Protein AF-A0A835VQ16-F1 (afdb_monomer)

Structure (mmCIF, N/CA/C/O backbone):
data_AF-A0A835VQ16-F1
#
_entry.id   AF-A0A835VQ16-F1
#
loop_
_atom_site.group_PDB
_atom_site.id
_atom_site.type_symbol
_atom_site.label_atom_id
_atom_site.label_alt_id
_atom_site.label_comp_id
_atom_site.label_asym_id
_atom_site.label_entity_id
_atom_site.label_seq_id
_atom_site.pdbx_PDB_ins_code
_atom_site.Cartn_x
_atom_site.Cartn_y
_atom_site.Cartn_z
_atom_site.occupancy
_atom_site.B_iso_or_equiv
_atom_site.auth_seq_id
_atom_site.auth_comp_id
_atom_site.auth_asym_id
_atom_site.auth_atom_id
_atom_site.pdbx_PDB_model_num
ATOM 1 N N . MET A 1 1 ? 76.588 -18.423 -93.983 1.00 37.72 1 MET A N 1
ATOM 2 C CA . MET A 1 1 ? 76.073 -17.064 -93.694 1.00 37.72 1 MET A CA 1
ATOM 3 C C . MET A 1 1 ? 74.679 -17.146 -93.079 1.00 37.72 1 MET A C 1
ATOM 5 O O . MET A 1 1 ? 73.704 -17.344 -93.798 1.00 37.72 1 MET A O 1
ATOM 9 N N . LEU A 1 2 ? 74.599 -17.019 -91.751 1.00 37.94 2 LEU A N 1
ATOM 10 C CA . LEU A 1 2 ? 73.356 -16.864 -90.989 1.00 37.94 2 LEU A CA 1
ATOM 11 C C . LEU A 1 2 ? 72.677 -15.534 -91.353 1.00 37.94 2 LEU A C 1
ATOM 13 O O . LEU A 1 2 ? 73.270 -14.472 -91.176 1.00 37.94 2 LEU A O 1
ATOM 17 N N . LYS A 1 3 ? 71.418 -15.572 -91.801 1.00 35.00 3 LYS A N 1
ATOM 18 C CA . LYS A 1 3 ? 70.556 -14.381 -91.858 1.00 35.00 3 LYS A CA 1
ATOM 19 C C . LYS A 1 3 ? 69.643 -14.383 -90.633 1.00 35.00 3 LYS A C 1
ATOM 21 O O . LYS A 1 3 ? 68.626 -15.068 -90.609 1.00 35.00 3 LYS A O 1
ATOM 26 N N . PHE A 1 4 ? 70.037 -13.618 -89.617 1.00 35.12 4 PHE A N 1
ATOM 27 C CA . P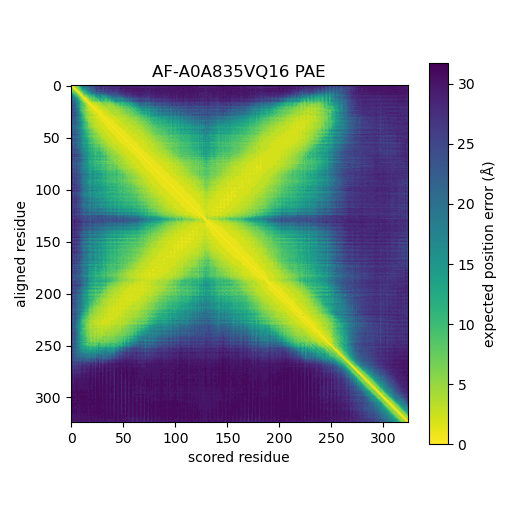HE A 1 4 ? 69.226 -13.313 -88.441 1.00 35.12 4 PHE A CA 1
ATOM 28 C C . PHE A 1 4 ? 67.914 -12.628 -88.858 1.00 35.12 4 PHE A C 1
ATOM 30 O O . PHE A 1 4 ? 67.914 -11.504 -89.361 1.00 35.12 4 PHE A O 1
ATOM 37 N N . PHE A 1 5 ? 66.783 -13.292 -88.615 1.00 38.75 5 PHE A N 1
ATOM 38 C CA . PHE A 1 5 ? 65.469 -12.655 -88.589 1.00 38.75 5 PHE A CA 1
ATOM 39 C C . PHE A 1 5 ? 65.371 -11.816 -87.311 1.00 38.75 5 PHE A C 1
ATOM 41 O O . PHE A 1 5 ? 65.059 -12.326 -86.239 1.00 38.75 5 PHE A O 1
ATOM 48 N N . THR A 1 6 ? 65.647 -10.517 -87.405 1.00 40.69 6 THR A N 1
ATOM 49 C CA . THR A 1 6 ? 65.303 -9.584 -86.328 1.00 40.69 6 THR A CA 1
ATOM 50 C C . THR A 1 6 ? 63.837 -9.186 -86.478 1.00 40.69 6 THR A C 1
ATOM 52 O O . THR A 1 6 ? 63.458 -8.336 -87.287 1.00 40.69 6 THR A O 1
ATOM 55 N N . GLU A 1 7 ? 62.977 -9.837 -85.696 1.00 39.25 7 GLU A N 1
ATOM 56 C CA . GLU A 1 7 ? 61.610 -9.387 -85.460 1.00 39.25 7 GLU A CA 1
ATOM 57 C C . GLU A 1 7 ? 61.640 -7.973 -84.861 1.00 39.25 7 GLU A C 1
ATOM 59 O O . GLU A 1 7 ? 61.863 -7.776 -83.665 1.00 39.25 7 GLU A O 1
ATOM 64 N N . LYS A 1 8 ? 61.371 -6.952 -85.681 1.00 40.84 8 LYS A N 1
ATOM 65 C CA . LYS A 1 8 ? 61.004 -5.616 -85.192 1.00 40.84 8 LYS A CA 1
ATOM 66 C C . LYS A 1 8 ? 59.626 -5.693 -84.522 1.00 40.84 8 LYS A C 1
ATOM 68 O O . LYS A 1 8 ? 58.603 -5.339 -85.107 1.00 40.84 8 LYS A O 1
ATOM 73 N N . SER A 1 9 ? 59.594 -6.177 -83.281 1.00 47.25 9 SER A N 1
ATOM 74 C CA . SER A 1 9 ? 58.445 -6.069 -82.381 1.00 47.25 9 SER A CA 1
ATOM 75 C C . SER A 1 9 ? 58.199 -4.589 -82.079 1.00 47.25 9 SER A C 1
ATOM 77 O O . SER A 1 9 ? 58.962 -3.957 -81.354 1.00 47.25 9 SER A O 1
ATOM 79 N N . ASN A 1 10 ? 57.106 -4.052 -82.613 1.00 50.47 10 ASN A N 1
ATOM 80 C CA . ASN A 1 10 ? 56.684 -2.662 -82.464 1.00 50.47 10 ASN A CA 1
ATOM 81 C C . ASN A 1 10 ? 56.581 -2.258 -80.963 1.00 50.47 10 ASN A C 1
ATOM 83 O O . ASN A 1 10 ? 55.737 -2.827 -80.257 1.00 50.47 10 ASN A O 1
ATOM 87 N N . PRO A 1 11 ? 57.393 -1.309 -80.447 1.00 50.97 11 PRO A N 1
ATOM 88 C CA . PRO A 1 11 ? 57.452 -0.965 -79.014 1.00 50.97 11 PRO A CA 1
ATOM 89 C C . PRO A 1 11 ? 56.108 -0.458 -78.461 1.00 50.97 11 PRO A C 1
ATOM 91 O O . PRO A 1 11 ? 55.756 -0.715 -77.307 1.00 50.97 11 PRO A O 1
ATOM 94 N N . ASP A 1 12 ? 55.282 0.133 -79.326 1.00 54.06 12 ASP A N 1
ATOM 95 C CA . ASP A 1 12 ? 53.925 0.586 -79.017 1.00 54.06 12 ASP A CA 1
ATOM 96 C C . ASP A 1 12 ? 52.971 -0.530 -78.568 1.00 54.06 12 ASP A C 1
ATOM 98 O O . ASP A 1 12 ? 51.985 -0.256 -77.884 1.00 54.06 12 ASP A O 1
ATOM 102 N N . TYR A 1 13 ? 53.209 -1.789 -78.955 1.00 53.12 13 TYR A N 1
ATOM 103 C CA . TYR A 1 13 ? 52.329 -2.904 -78.585 1.00 53.12 13 TYR A CA 1
ATOM 104 C C . TYR A 1 13 ? 52.589 -3.403 -77.161 1.00 53.12 13 TYR A C 1
ATOM 106 O O . TYR A 1 13 ? 51.634 -3.726 -76.451 1.00 53.12 13 TYR A O 1
ATOM 114 N N . LYS A 1 14 ? 53.858 -3.424 -76.729 1.00 53.47 14 LYS A N 1
ATOM 115 C CA . LYS A 1 14 ? 54.246 -3.833 -75.372 1.00 53.47 14 LYS A CA 1
ATOM 116 C C . LYS A 1 14 ? 53.760 -2.802 -74.349 1.00 53.47 14 LYS A C 1
ATOM 118 O O . LYS A 1 14 ? 53.036 -3.170 -73.427 1.00 53.47 14 LYS A O 1
ATOM 123 N N . ASN A 1 15 ? 54.005 -1.512 -74.590 1.00 59.28 15 ASN A N 1
ATOM 124 C CA . ASN A 1 15 ? 53.583 -0.430 -73.688 1.00 59.28 15 ASN A CA 1
ATOM 125 C C . ASN A 1 15 ? 52.054 -0.382 -73.492 1.00 59.28 15 ASN A C 1
ATOM 127 O O . ASN A 1 15 ? 51.557 -0.204 -72.382 1.00 59.28 15 ASN A O 1
ATOM 131 N N . ASN A 1 16 ? 51.276 -0.634 -74.550 1.00 62.91 16 ASN A N 1
ATOM 132 C CA . ASN A 1 16 ? 49.809 -0.637 -74.486 1.00 62.91 16 ASN A CA 1
ATOM 133 C C . ASN A 1 16 ? 49.239 -1.866 -73.748 1.00 62.91 16 ASN A C 1
ATOM 135 O O . ASN A 1 16 ? 48.182 -1.779 -73.124 1.00 62.91 16 ASN A O 1
ATOM 139 N N . LEU A 1 17 ? 49.933 -3.011 -73.804 1.00 65.31 17 LEU A N 1
ATOM 140 C CA . LEU A 1 17 ? 49.554 -4.214 -73.061 1.00 65.31 17 LEU A CA 1
ATOM 141 C C . LEU A 1 17 ? 49.845 -4.053 -71.562 1.00 65.31 17 LEU A C 1
ATOM 143 O O . LEU A 1 17 ? 48.975 -4.358 -70.750 1.00 65.31 17 LEU A O 1
ATOM 147 N N . PHE A 1 18 ? 51.003 -3.488 -71.204 1.00 69.75 18 PHE A N 1
ATOM 148 C CA . PHE A 1 18 ? 51.351 -3.163 -69.815 1.00 69.75 18 PHE A CA 1
ATOM 149 C C . PHE A 1 18 ? 50.336 -2.203 -69.178 1.00 69.75 18 PHE A C 1
ATOM 151 O O . PHE A 1 18 ? 49.784 -2.507 -68.122 1.00 69.75 18 PHE A O 1
ATOM 158 N N . HIS A 1 19 ? 49.987 -1.097 -69.847 1.00 70.31 19 HIS A N 1
ATOM 159 C CA . HIS A 1 19 ? 48.968 -0.168 -69.338 1.00 70.31 19 HIS A CA 1
ATOM 160 C C . HIS A 1 19 ? 47.580 -0.810 -69.182 1.00 70.31 19 HIS A C 1
ATOM 162 O O . HIS A 1 19 ? 46.834 -0.460 -68.265 1.00 70.31 19 HIS A O 1
ATOM 168 N N . GLN A 1 20 ? 47.228 -1.765 -70.048 1.00 72.75 20 GLN A N 1
ATOM 169 C CA . GLN A 1 20 ? 45.966 -2.495 -69.949 1.00 72.75 20 GLN A CA 1
ATOM 170 C C . GLN A 1 20 ? 45.952 -3.444 -68.744 1.00 72.75 20 GLN A C 1
ATOM 172 O O . GLN A 1 20 ? 44.982 -3.443 -67.990 1.00 72.75 20 GLN A O 1
ATOM 177 N N . VAL A 1 21 ? 47.021 -4.217 -68.542 1.00 80.38 21 VAL A N 1
ATOM 178 C CA . VAL A 1 21 ? 47.150 -5.133 -67.398 1.00 80.38 21 VAL A CA 1
ATOM 179 C C . VAL A 1 21 ? 47.116 -4.355 -66.080 1.00 80.38 21 VAL A C 1
ATOM 181 O O . VAL A 1 21 ? 46.383 -4.733 -65.171 1.00 80.38 21 VAL A O 1
ATOM 184 N N . ILE A 1 22 ? 47.805 -3.212 -66.006 1.00 79.56 22 ILE A N 1
ATOM 185 C CA . ILE A 1 22 ? 47.793 -2.328 -64.830 1.00 79.56 22 ILE A CA 1
ATOM 186 C C . ILE A 1 22 ? 46.387 -1.760 -64.574 1.00 79.56 22 ILE A C 1
ATOM 188 O O . ILE A 1 22 ? 45.915 -1.758 -63.438 1.00 79.56 22 ILE A O 1
ATOM 192 N N . SER A 1 23 ? 45.676 -1.317 -65.619 1.00 79.44 23 SER A N 1
ATOM 193 C CA . SER A 1 23 ? 44.301 -0.816 -65.484 1.00 79.44 23 SER A CA 1
ATOM 194 C C . SER A 1 23 ? 43.311 -1.905 -65.059 1.00 79.44 23 SER A C 1
ATOM 196 O O . SER A 1 23 ? 42.378 -1.610 -64.308 1.00 79.44 23 SER A O 1
ATOM 198 N N . ASP A 1 24 ? 43.473 -3.133 -65.553 1.00 81.69 24 ASP A N 1
ATOM 199 C CA . ASP A 1 24 ? 42.606 -4.267 -65.224 1.00 81.69 24 ASP A CA 1
ATOM 200 C C . ASP A 1 24 ? 42.867 -4.754 -63.786 1.00 81.69 24 ASP A C 1
ATOM 202 O O . ASP A 1 24 ? 41.912 -5.001 -63.047 1.00 81.69 24 ASP A O 1
ATOM 206 N N . LEU A 1 25 ? 44.131 -4.772 -63.345 1.00 86.19 25 LEU A N 1
ATOM 207 C CA . LEU A 1 25 ? 44.521 -5.065 -61.962 1.00 86.19 25 LEU A CA 1
ATOM 208 C C . LEU A 1 25 ? 44.006 -3.999 -60.979 1.00 86.19 25 LEU A C 1
ATOM 210 O O . LEU A 1 25 ? 43.445 -4.333 -59.933 1.00 86.19 25 LEU A O 1
ATOM 214 N N . ALA A 1 26 ? 44.121 -2.715 -61.332 1.00 85.06 26 ALA A N 1
ATOM 215 C CA . ALA A 1 26 ? 43.600 -1.611 -60.525 1.00 85.06 26 ALA A CA 1
ATOM 216 C C . ALA A 1 26 ? 42.066 -1.647 -60.405 1.00 85.06 26 ALA A C 1
ATOM 218 O O . ALA A 1 26 ? 41.518 -1.397 -59.330 1.00 85.06 26 ALA A O 1
ATOM 219 N N . LEU A 1 27 ? 41.359 -1.999 -61.486 1.00 86.94 27 LEU A N 1
ATOM 220 C CA . LEU A 1 27 ? 39.910 -2.209 -61.459 1.00 86.94 27 LEU A CA 1
ATOM 221 C C . LEU A 1 27 ? 39.525 -3.383 -60.559 1.00 86.94 27 LEU A C 1
ATOM 223 O O . LEU A 1 27 ? 38.638 -3.222 -59.724 1.00 86.94 27 LEU A O 1
ATOM 227 N N . ALA A 1 28 ? 40.197 -4.530 -60.688 1.00 88.12 28 ALA A N 1
ATOM 228 C CA . ALA A 1 28 ? 39.948 -5.692 -59.838 1.00 88.12 28 ALA A CA 1
ATOM 229 C C . ALA A 1 28 ? 40.158 -5.353 -58.350 1.00 88.12 28 ALA A C 1
ATOM 231 O O . ALA A 1 28 ? 39.265 -5.579 -57.531 1.00 88.12 28 ALA A O 1
ATOM 232 N N . SER A 1 29 ? 41.272 -4.699 -58.012 1.00 89.38 29 SER A N 1
ATOM 233 C CA . SER A 1 29 ? 41.575 -4.251 -56.646 1.00 89.38 29 SER A CA 1
ATOM 234 C C . SER A 1 29 ? 40.496 -3.317 -56.078 1.00 89.38 29 SER A C 1
ATOM 236 O O . SER A 1 29 ? 39.946 -3.566 -55.001 1.00 89.38 29 SER A O 1
ATOM 238 N N . LEU A 1 30 ? 40.085 -2.296 -56.840 1.00 89.06 30 LEU A N 1
ATOM 239 C CA . LEU A 1 30 ? 39.019 -1.379 -56.427 1.00 89.06 30 LEU A CA 1
ATOM 240 C C . LEU A 1 30 ? 37.658 -2.080 -56.278 1.00 89.06 30 LEU A C 1
ATOM 242 O O . LEU A 1 30 ? 36.873 -1.701 -55.406 1.00 89.06 30 LEU A O 1
ATOM 246 N N . THR A 1 31 ? 37.354 -3.100 -57.092 1.00 89.31 31 THR A N 1
ATOM 247 C CA . THR A 1 31 ? 36.100 -3.866 -56.954 1.00 89.31 31 THR A CA 1
ATOM 248 C C . THR A 1 31 ? 36.069 -4.699 -55.676 1.00 89.31 31 THR A C 1
ATOM 250 O O . THR A 1 31 ? 35.047 -4.706 -54.988 1.00 89.31 31 THR A O 1
ATOM 253 N N . VAL A 1 32 ? 37.192 -5.324 -55.311 1.00 92.38 32 VAL A N 1
ATOM 254 C CA . VAL A 1 32 ? 37.345 -6.055 -54.043 1.00 92.38 32 VAL A CA 1
ATOM 255 C C . VAL A 1 32 ? 37.261 -5.095 -52.854 1.00 92.38 32 VAL A C 1
ATOM 257 O O . VAL A 1 32 ? 36.599 -5.374 -51.856 1.00 92.38 32 VAL A O 1
ATOM 260 N N . GLN A 1 33 ? 37.866 -3.911 -52.962 1.00 92.19 33 GLN A N 1
ATOM 261 C CA . GLN A 1 33 ? 37.765 -2.889 -51.923 1.00 92.19 33 GLN A CA 1
ATOM 262 C C . GLN A 1 33 ? 36.321 -2.387 -51.751 1.00 92.19 33 GLN A C 1
ATOM 264 O O . GLN A 1 33 ? 35.850 -2.215 -50.626 1.00 92.19 33 GLN A O 1
ATOM 269 N N . ALA A 1 34 ? 35.590 -2.186 -52.852 1.00 91.38 34 ALA A N 1
ATOM 270 C CA . ALA A 1 34 ? 34.191 -1.773 -52.816 1.00 91.38 34 ALA A CA 1
ATOM 271 C C . ALA A 1 34 ? 33.286 -2.827 -52.162 1.00 91.38 34 ALA A C 1
ATOM 273 O O . ALA A 1 34 ? 32.422 -2.464 -51.360 1.00 91.38 34 ALA A O 1
ATOM 274 N N . SER A 1 35 ? 33.483 -4.114 -52.471 1.00 93.06 35 SER A N 1
ATOM 275 C CA . SER A 1 35 ? 32.714 -5.200 -51.854 1.00 93.06 35 SER A CA 1
ATOM 276 C C . SER A 1 35 ? 33.025 -5.328 -50.360 1.00 93.06 35 SER A C 1
ATOM 278 O O . SER A 1 35 ? 32.091 -5.396 -49.561 1.00 93.06 35 SER A O 1
ATOM 280 N N . ARG A 1 36 ? 34.303 -5.232 -49.961 1.00 93.75 36 ARG A N 1
ATOM 281 C CA . ARG A 1 36 ? 34.727 -5.229 -48.549 1.00 93.75 36 ARG A CA 1
ATOM 282 C C . ARG A 1 36 ? 34.135 -4.065 -47.756 1.00 93.75 36 ARG A C 1
ATOM 284 O O . ARG A 1 36 ? 33.657 -4.250 -46.643 1.00 93.75 36 ARG A O 1
ATOM 291 N N . LEU A 1 37 ? 34.130 -2.853 -48.307 1.00 93.94 37 LEU A N 1
ATOM 292 C CA . LEU A 1 37 ? 33.491 -1.723 -47.625 1.00 93.94 37 LEU A CA 1
ATOM 293 C C . LEU A 1 37 ? 31.972 -1.898 -47.543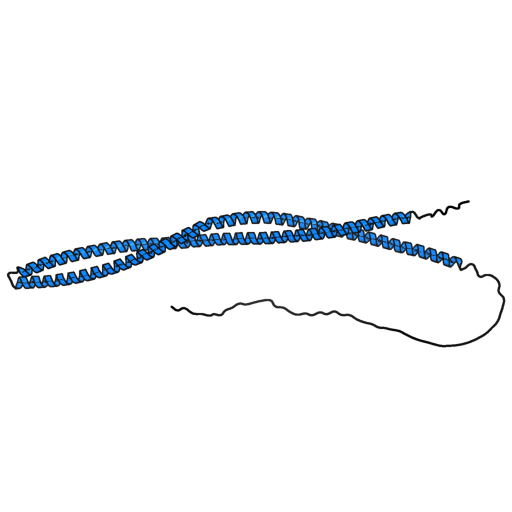 1.00 93.94 37 LEU A C 1
ATOM 295 O O . LEU A 1 37 ? 31.348 -1.485 -46.567 1.00 93.94 37 LEU A O 1
ATOM 299 N N . GLN A 1 38 ? 31.359 -2.524 -48.549 1.00 93.50 38 GLN A N 1
ATOM 300 C CA . GLN A 1 38 ? 29.928 -2.793 -48.544 1.00 93.50 38 GLN A CA 1
ATOM 301 C C . GLN A 1 38 ? 29.534 -3.809 -47.463 1.00 93.50 38 GLN A C 1
ATOM 303 O O . GLN A 1 38 ? 28.529 -3.580 -46.785 1.00 93.50 38 GLN A O 1
ATOM 308 N N . THR A 1 39 ? 30.322 -4.866 -47.243 1.00 94.50 39 THR A N 1
ATOM 309 C CA . THR A 1 39 ? 30.108 -5.789 -46.115 1.00 94.50 39 THR A CA 1
ATOM 310 C C . THR A 1 39 ? 30.324 -5.082 -44.777 1.00 94.50 39 THR A C 1
ATOM 312 O O . THR A 1 39 ? 29.440 -5.131 -43.921 1.00 94.50 39 THR A O 1
ATOM 315 N N . GLN A 1 40 ? 31.399 -4.298 -44.639 1.00 94.44 40 GLN A N 1
ATOM 316 C CA . GLN A 1 40 ? 31.663 -3.496 -43.436 1.00 94.44 40 GLN A CA 1
ATOM 317 C C . GLN A 1 40 ? 30.522 -2.524 -43.107 1.00 94.44 40 GLN A C 1
ATOM 319 O O . GLN A 1 40 ? 30.122 -2.401 -41.949 1.00 94.44 40 GLN A O 1
ATOM 324 N N . LYS A 1 41 ? 29.938 -1.859 -44.111 1.00 94.44 41 LYS A N 1
ATOM 325 C CA . LYS A 1 41 ? 28.772 -0.986 -43.911 1.00 94.44 41 LYS A CA 1
ATOM 326 C C . LYS A 1 41 ? 27.560 -1.769 -43.412 1.00 94.44 41 LYS A C 1
ATOM 328 O O . LYS A 1 41 ? 26.851 -1.298 -42.525 1.00 94.44 41 LYS A O 1
ATOM 333 N N . GLN A 1 42 ? 27.296 -2.948 -43.976 1.00 94.31 42 GLN A N 1
ATOM 334 C CA . GLN A 1 42 ? 26.175 -3.786 -43.547 1.00 94.31 42 GLN A CA 1
ATOM 335 C C . GLN A 1 42 ? 26.351 -4.268 -42.102 1.00 94.31 42 GLN A C 1
ATOM 337 O O . GLN A 1 42 ? 25.396 -4.222 -41.327 1.00 94.31 42 GLN A O 1
ATOM 342 N N . GLU A 1 43 ? 27.556 -4.687 -41.721 1.00 94.06 43 GLU A N 1
ATOM 343 C CA . GLU A 1 43 ? 27.891 -5.082 -40.349 1.00 94.06 43 GLU A CA 1
ATOM 344 C C . GLU A 1 43 ? 27.771 -3.911 -39.371 1.00 94.06 43 GLU A C 1
ATOM 346 O O . GLU A 1 43 ? 27.102 -4.040 -38.344 1.00 94.06 43 GLU A O 1
ATOM 351 N N . ALA A 1 44 ? 28.317 -2.741 -39.720 1.00 93.00 44 ALA A N 1
ATOM 352 C CA . ALA A 1 44 ? 28.180 -1.524 -38.923 1.00 93.00 44 ALA A CA 1
ATOM 353 C C . ALA A 1 44 ? 26.703 -1.148 -38.713 1.00 93.00 44 ALA A C 1
ATOM 355 O O . ALA A 1 44 ? 26.287 -0.879 -37.585 1.00 93.00 44 ALA A O 1
ATOM 356 N N . SER A 1 45 ? 25.884 -1.231 -39.768 1.00 94.38 45 SER A N 1
ATOM 357 C CA . SER A 1 45 ? 24.441 -0.973 -39.691 1.00 94.38 45 SER A CA 1
ATOM 358 C C . SER A 1 45 ? 23.718 -1.985 -38.795 1.00 94.38 45 SER A C 1
ATOM 360 O O . SER A 1 45 ? 22.882 -1.610 -37.971 1.00 94.38 45 SER A O 1
ATOM 362 N N . LYS A 1 46 ? 24.060 -3.280 -38.892 1.00 95.75 46 LYS A N 1
ATOM 363 C CA . LYS A 1 46 ? 23.526 -4.328 -38.002 1.00 95.75 46 LYS A CA 1
ATOM 364 C C . LYS A 1 46 ? 23.881 -4.041 -36.540 1.00 95.75 46 LYS A C 1
ATOM 366 O O . LYS A 1 46 ? 23.009 -4.125 -35.677 1.00 95.75 46 LYS A O 1
ATOM 371 N N . LEU A 1 47 ? 25.130 -3.669 -36.259 1.00 93.31 47 LEU A N 1
ATOM 372 C CA . LEU A 1 47 ? 25.595 -3.338 -34.911 1.00 93.31 47 LEU A CA 1
ATOM 373 C C . LEU A 1 47 ? 24.937 -2.070 -34.355 1.00 93.31 47 LEU A C 1
ATOM 375 O O . LEU A 1 47 ? 24.600 -2.051 -33.170 1.00 93.31 47 LEU A O 1
ATOM 379 N N . ARG A 1 48 ? 24.719 -1.039 -35.185 1.00 95.12 48 ARG A N 1
ATOM 380 C CA . ARG A 1 48 ? 23.965 0.164 -34.796 1.00 95.12 48 ARG A CA 1
ATOM 381 C C . ARG A 1 48 ? 22.536 -0.201 -34.406 1.00 95.12 48 ARG A C 1
ATOM 383 O O . ARG A 1 48 ? 22.110 0.118 -33.300 1.00 95.12 48 ARG A O 1
ATOM 390 N N . ARG A 1 49 ? 21.826 -0.940 -35.267 1.00 95.81 49 ARG A N 1
ATOM 391 C CA . ARG A 1 49 ? 20.442 -1.378 -35.009 1.00 95.81 49 ARG A CA 1
ATOM 392 C C . ARG A 1 49 ? 20.327 -2.212 -33.732 1.00 95.81 49 ARG A C 1
ATOM 394 O O . ARG A 1 49 ? 19.396 -2.005 -32.962 1.00 95.81 49 ARG A O 1
ATOM 401 N N . ARG A 1 50 ? 21.268 -3.131 -33.477 1.00 95.31 50 ARG A N 1
ATOM 402 C CA . ARG A 1 50 ? 21.302 -3.920 -32.229 1.00 95.31 50 ARG A CA 1
ATOM 403 C C . ARG A 1 50 ? 21.418 -3.017 -30.998 1.00 95.31 50 ARG A C 1
ATOM 405 O O . ARG A 1 50 ? 20.591 -3.127 -30.097 1.00 95.31 50 ARG A O 1
ATOM 412 N N . SER A 1 51 ? 22.358 -2.072 -31.004 1.00 95.12 51 SER A N 1
ATOM 413 C CA . SER A 1 51 ? 22.517 -1.125 -29.894 1.00 95.12 51 SER A CA 1
ATOM 414 C C . SER A 1 51 ? 21.315 -0.193 -29.721 1.00 95.12 51 SER A C 1
ATOM 416 O O . SER A 1 51 ? 20.927 0.084 -28.592 1.00 95.12 51 SER A O 1
ATOM 418 N N . GLU A 1 52 ? 20.666 0.246 -30.803 1.00 95.88 52 GLU A N 1
ATOM 419 C CA . GLU A 1 52 ? 19.415 1.018 -30.721 1.00 95.88 52 GLU A CA 1
ATOM 420 C C . GLU A 1 52 ? 18.283 0.224 -30.068 1.00 95.88 52 GLU A C 1
ATOM 422 O O . GLU A 1 52 ? 17.523 0.764 -29.262 1.00 95.88 52 GLU A O 1
ATOM 427 N N . MET A 1 53 ? 18.169 -1.066 -30.384 1.00 96.62 53 MET A N 1
ATOM 428 C CA . MET A 1 53 ? 17.182 -1.940 -29.753 1.00 96.62 53 MET A CA 1
ATOM 429 C C . MET A 1 53 ? 17.473 -2.141 -28.262 1.00 96.62 53 MET A C 1
ATOM 431 O O . MET A 1 53 ? 16.547 -2.098 -27.452 1.00 96.62 53 MET A O 1
ATOM 435 N N . GLU A 1 54 ? 18.737 -2.310 -27.877 1.00 95.81 54 GLU A N 1
ATOM 436 C CA . GLU A 1 54 ? 1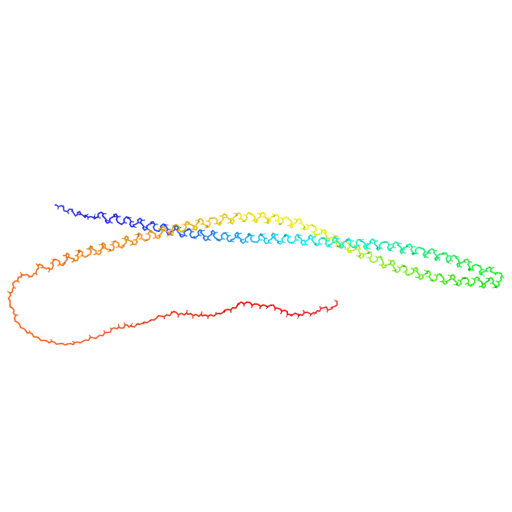9.154 -2.371 -26.469 1.00 95.81 54 GLU A CA 1
ATOM 437 C C . GLU A 1 54 ? 18.883 -1.057 -25.729 1.00 95.81 54 GLU A C 1
ATOM 439 O O . GLU A 1 54 ? 18.366 -1.070 -24.610 1.00 95.81 54 GLU A O 1
ATOM 444 N N . LEU A 1 55 ? 19.143 0.089 -26.363 1.00 96.81 55 LEU A N 1
ATOM 445 C CA . LEU A 1 55 ? 18.824 1.400 -25.802 1.00 96.81 55 LEU A CA 1
ATOM 446 C C . LEU A 1 55 ? 17.315 1.551 -25.576 1.00 96.81 55 LEU A C 1
ATOM 448 O O . LEU A 1 55 ? 16.888 1.964 -24.501 1.00 96.81 55 LEU A O 1
ATOM 452 N N . LYS A 1 56 ? 16.480 1.144 -26.536 1.00 96.75 56 LYS A N 1
ATOM 453 C CA . LYS A 1 56 ? 15.018 1.167 -26.366 1.00 96.75 56 LYS A CA 1
ATOM 454 C C . LYS A 1 56 ? 14.565 0.275 -25.209 1.00 96.75 56 LYS A C 1
ATOM 456 O O . LYS A 1 56 ? 13.741 0.698 -24.397 1.00 96.75 56 LYS A O 1
ATOM 461 N N . LYS A 1 57 ? 15.122 -0.936 -25.095 1.00 96.19 57 LYS A N 1
ATOM 462 C CA . LYS A 1 57 ? 14.829 -1.857 -23.984 1.00 96.19 57 LYS A CA 1
ATOM 463 C C . LYS A 1 57 ? 15.223 -1.245 -22.639 1.00 96.19 57 LYS A C 1
ATOM 465 O O . LYS A 1 57 ? 14.391 -1.204 -21.733 1.00 96.19 57 LYS A O 1
ATOM 470 N N . THR A 1 58 ? 16.436 -0.705 -22.518 1.00 96.38 58 THR A N 1
ATOM 471 C CA . THR A 1 58 ? 16.921 -0.084 -21.272 1.00 96.38 58 THR A CA 1
ATOM 472 C C . THR A 1 58 ? 16.106 1.150 -20.885 1.00 96.38 58 THR A C 1
ATOM 474 O O . THR A 1 58 ? 15.732 1.283 -19.721 1.00 96.38 58 THR A O 1
ATOM 477 N N . GLN A 1 59 ? 15.728 1.999 -21.845 1.00 95.38 59 GLN A N 1
ATOM 478 C CA . GLN A 1 59 ? 14.830 3.133 -21.607 1.00 95.38 59 GLN A CA 1
ATOM 479 C C . GLN A 1 59 ? 13.429 2.690 -21.174 1.00 95.38 59 GLN A C 1
ATOM 481 O O . GLN A 1 59 ? 12.846 3.290 -20.273 1.00 95.38 59 GLN A O 1
ATOM 486 N N . SER A 1 60 ? 12.875 1.640 -21.788 1.00 95.50 60 SER A N 1
ATOM 487 C CA . SER A 1 60 ? 11.569 1.101 -21.391 1.00 95.50 60 SER A CA 1
ATOM 488 C C . SER A 1 60 ? 11.595 0.551 -19.963 1.00 95.50 60 SER A C 1
ATOM 490 O O . SER A 1 60 ? 10.666 0.798 -19.196 1.00 95.50 60 SER A O 1
ATOM 492 N N . LEU A 1 61 ? 12.687 -0.118 -19.580 1.00 94.56 61 LEU A N 1
ATOM 493 C CA . LEU A 1 61 ? 12.904 -0.602 -18.222 1.00 94.56 61 LEU A CA 1
ATOM 494 C C . LEU A 1 61 ? 13.009 0.572 -17.250 1.00 94.56 61 LEU A C 1
ATOM 496 O O . LEU A 1 61 ? 12.301 0.575 -16.250 1.00 94.56 61 LEU A O 1
ATOM 500 N N . ALA A 1 62 ? 13.801 1.598 -17.578 1.00 94.31 62 ALA A N 1
ATOM 501 C CA . ALA A 1 62 ? 13.916 2.808 -16.768 1.00 94.31 62 ALA A CA 1
ATOM 502 C C . ALA A 1 62 ? 12.542 3.449 -16.521 1.00 94.31 62 ALA A C 1
ATOM 504 O O . ALA A 1 62 ? 12.181 3.683 -15.371 1.00 94.31 62 ALA A O 1
ATOM 505 N N . LYS A 1 63 ? 11.745 3.644 -17.582 1.00 95.44 63 LYS A N 1
ATOM 506 C CA . LYS A 1 63 ? 10.381 4.192 -17.498 1.00 95.44 63 LYS A CA 1
ATOM 507 C C . LYS A 1 63 ? 9.467 3.326 -16.630 1.00 95.44 63 LYS A C 1
ATOM 509 O O . LYS A 1 63 ? 8.783 3.831 -15.747 1.00 95.44 63 LYS A O 1
ATOM 514 N N . ARG A 1 64 ? 9.459 2.008 -16.845 1.00 95.06 64 ARG A N 1
ATOM 515 C CA . ARG A 1 64 ? 8.659 1.078 -16.031 1.00 95.06 64 ARG A CA 1
ATOM 516 C C . ARG A 1 64 ? 9.057 1.131 -14.560 1.00 95.06 64 ARG A C 1
ATOM 518 O O . ARG A 1 64 ? 8.178 1.155 -13.706 1.00 95.06 64 ARG A O 1
ATOM 525 N N . SER A 1 65 ? 10.353 1.184 -14.261 1.00 95.50 65 SER A N 1
ATOM 526 C CA . SER A 1 65 ? 10.847 1.300 -12.890 1.00 95.50 65 SER A CA 1
ATOM 527 C C . SER A 1 65 ? 10.490 2.649 -12.261 1.00 95.50 65 SER A C 1
ATOM 529 O O . SER A 1 65 ? 10.104 2.665 -11.096 1.00 95.50 65 SER A O 1
ATOM 531 N N . THR A 1 66 ? 10.545 3.765 -13.001 1.00 95.44 66 THR A N 1
ATOM 532 C CA . THR A 1 66 ? 10.112 5.078 -12.486 1.00 95.44 66 THR A CA 1
ATOM 533 C C . THR A 1 66 ? 8.612 5.114 -12.214 1.00 95.44 66 THR A C 1
ATOM 535 O O . THR A 1 66 ? 8.207 5.542 -11.138 1.00 95.44 66 THR A O 1
ATOM 538 N N . PHE A 1 67 ? 7.780 4.613 -13.133 1.00 95.38 67 PHE A N 1
ATOM 539 C CA . PHE A 1 67 ? 6.333 4.522 -12.908 1.00 95.38 67 PHE A CA 1
ATOM 540 C C . PHE A 1 67 ? 5.997 3.573 -11.755 1.00 95.38 67 PHE A C 1
ATOM 542 O O . PHE A 1 67 ? 5.134 3.883 -10.937 1.00 95.38 67 PHE A O 1
ATOM 549 N N . GLY A 1 68 ? 6.716 2.452 -11.650 1.00 95.94 68 GLY A N 1
ATOM 550 C CA . GLY A 1 68 ? 6.609 1.532 -10.523 1.00 95.94 68 GLY A CA 1
ATOM 551 C C . GLY A 1 68 ? 6.940 2.211 -9.196 1.00 95.94 68 GLY A C 1
ATOM 552 O O . GLY A 1 68 ? 6.208 2.026 -8.231 1.00 95.94 68 GLY A O 1
ATOM 553 N N . LEU A 1 69 ? 7.981 3.050 -9.158 1.00 95.75 69 LEU A N 1
ATOM 554 C CA . LEU A 1 69 ? 8.372 3.796 -7.962 1.00 95.75 69 LEU A CA 1
ATOM 555 C C . LEU A 1 69 ? 7.296 4.807 -7.545 1.00 95.75 69 LEU A C 1
ATOM 557 O O . LEU A 1 69 ? 6.939 4.858 -6.372 1.00 95.75 69 LEU A O 1
ATOM 561 N N . VAL A 1 70 ? 6.748 5.569 -8.496 1.00 96.25 70 VAL A N 1
ATOM 562 C CA . VAL A 1 70 ? 5.667 6.535 -8.230 1.00 96.25 70 VAL A CA 1
ATOM 563 C C . VAL A 1 70 ? 4.399 5.819 -7.764 1.00 96.25 70 VAL A C 1
ATOM 565 O O . VAL A 1 70 ? 3.786 6.219 -6.779 1.00 96.25 70 VAL A O 1
ATOM 568 N N . SER A 1 71 ? 4.013 4.728 -8.430 1.00 96.50 71 SER A N 1
ATOM 569 C CA . SER A 1 71 ? 2.846 3.943 -8.019 1.00 96.50 71 SER A CA 1
ATOM 570 C C . SER A 1 71 ? 3.030 3.319 -6.637 1.00 96.50 71 SER A C 1
ATOM 572 O O . SER A 1 71 ? 2.066 3.258 -5.880 1.00 96.50 71 SER A O 1
ATOM 574 N N . LEU A 1 72 ? 4.232 2.840 -6.313 1.00 96.69 72 LEU A N 1
ATOM 575 C CA . LEU A 1 72 ? 4.559 2.298 -4.998 1.00 96.69 72 LEU A CA 1
ATOM 576 C C . LEU A 1 72 ? 4.464 3.384 -3.927 1.00 96.69 72 LEU A C 1
ATOM 578 O O . LEU A 1 72 ? 3.858 3.142 -2.891 1.00 96.69 72 LEU A O 1
ATOM 582 N N . GLN A 1 73 ? 5.002 4.575 -4.193 1.00 96.00 73 GLN A N 1
ATOM 583 C CA . GLN A 1 73 ? 4.933 5.710 -3.276 1.00 96.00 73 GLN A CA 1
ATOM 584 C C . GLN A 1 73 ? 3.475 6.076 -2.952 1.00 96.00 73 GLN A C 1
ATOM 586 O O . GLN A 1 73 ? 3.113 6.115 -1.781 1.00 96.00 73 GLN A O 1
ATOM 591 N N . ARG A 1 74 ? 2.616 6.185 -3.976 1.00 97.06 74 ARG A N 1
ATOM 592 C CA . ARG A 1 74 ? 1.172 6.415 -3.786 1.00 97.06 74 ARG A CA 1
ATOM 593 C C . ARG A 1 74 ? 0.505 5.315 -2.961 1.00 97.06 74 ARG A C 1
ATOM 595 O O . ARG A 1 74 ? -0.293 5.598 -2.083 1.00 97.06 74 ARG A O 1
ATOM 602 N N . ARG A 1 75 ? 0.835 4.042 -3.214 1.00 96.75 75 ARG A N 1
ATOM 603 C CA . ARG A 1 75 ? 0.281 2.916 -2.436 1.00 96.75 75 ARG A CA 1
ATOM 604 C C . ARG A 1 75 ? 0.695 2.961 -0.967 1.00 96.75 75 ARG A C 1
ATOM 606 O O . ARG A 1 75 ? -0.119 2.593 -0.121 1.00 96.75 75 ARG A O 1
ATOM 613 N N . ILE A 1 76 ? 1.926 3.386 -0.678 1.00 96.94 76 ILE A N 1
ATOM 614 C CA . ILE A 1 76 ? 2.396 3.592 0.695 1.00 96.94 76 ILE A CA 1
ATOM 615 C C . ILE A 1 76 ? 1.595 4.716 1.345 1.00 96.94 76 ILE A C 1
ATOM 617 O O . ILE A 1 76 ? 1.084 4.509 2.436 1.00 96.94 76 ILE A O 1
ATOM 621 N N . GLU A 1 77 ? 1.450 5.859 0.675 1.00 97.12 77 GLU A N 1
ATOM 622 C CA . GLU A 1 77 ? 0.687 7.013 1.174 1.00 97.12 77 GLU A CA 1
ATOM 623 C C . GLU A 1 77 ? -0.766 6.636 1.482 1.00 97.12 77 GLU A C 1
ATOM 625 O O . GLU A 1 77 ? -1.187 6.761 2.624 1.00 97.12 77 GLU A O 1
ATOM 630 N N . THR A 1 78 ? -1.481 6.019 0.537 1.00 97.75 78 THR A N 1
ATOM 631 C CA . THR A 1 78 ? -2.851 5.530 0.772 1.00 97.75 78 THR A CA 1
ATOM 632 C C . THR A 1 78 ? -2.926 4.479 1.886 1.00 97.75 78 THR A C 1
ATOM 634 O O . THR A 1 78 ? -3.947 4.335 2.549 1.00 97.75 78 THR A O 1
ATOM 637 N N . SER A 1 79 ? -1.876 3.674 2.081 1.00 97.50 79 SER A N 1
ATOM 638 C CA . SER A 1 79 ? -1.855 2.706 3.185 1.00 97.50 79 SER A CA 1
ATOM 639 C C . SER A 1 79 ? -1.608 3.388 4.531 1.00 97.50 79 SER A C 1
ATOM 641 O O . SER A 1 79 ? -2.140 2.913 5.526 1.00 97.50 79 SER A O 1
ATOM 643 N N . LYS A 1 80 ? -0.820 4.469 4.567 1.00 97.38 80 LYS A N 1
ATOM 644 C CA . LYS A 1 80 ? -0.597 5.281 5.769 1.00 97.38 80 LYS A CA 1
ATOM 645 C C . LYS A 1 80 ? -1.861 6.025 6.175 1.00 97.38 80 LYS A C 1
ATOM 647 O O . LYS A 1 80 ? -2.263 5.888 7.313 1.00 97.38 80 LYS A O 1
ATOM 652 N N . GLU A 1 81 ? -2.538 6.665 5.230 1.00 97.31 81 GLU A N 1
ATOM 653 C CA . GLU A 1 81 ? -3.832 7.319 5.469 1.00 97.31 81 GLU A CA 1
ATOM 654 C C . GLU A 1 81 ? -4.835 6.347 6.110 1.00 97.31 81 GLU A C 1
ATOM 656 O O . GLU A 1 81 ? -5.344 6.593 7.194 1.00 97.31 81 GLU A O 1
ATOM 661 N N . LYS A 1 82 ? -4.983 5.142 5.543 1.00 96.88 82 LYS A N 1
ATOM 662 C CA . LYS A 1 82 ? -5.818 4.086 6.144 1.00 96.88 82 LYS A CA 1
ATOM 663 C C . LYS A 1 82 ? -5.356 3.645 7.532 1.00 96.88 82 LYS A C 1
ATOM 665 O O . LYS A 1 82 ? -6.171 3.201 8.335 1.00 96.88 82 LYS A O 1
ATOM 670 N N . LEU A 1 83 ? -4.046 3.646 7.781 1.00 97.38 83 LEU A N 1
ATOM 671 C CA . LEU A 1 83 ? -3.493 3.302 9.088 1.00 97.38 83 LEU A CA 1
ATOM 672 C C . LEU A 1 83 ? -3.865 4.369 10.118 1.00 97.38 83 LEU A C 1
ATOM 674 O O . LEU A 1 83 ? -4.222 4.011 11.240 1.00 97.38 83 LEU A O 1
ATOM 678 N N . ASP A 1 84 ? -3.798 5.636 9.720 1.00 96.88 84 ASP A N 1
ATOM 679 C CA . ASP A 1 84 ? -4.156 6.785 10.542 1.00 96.88 84 ASP A CA 1
ATOM 680 C C . ASP A 1 84 ? -5.662 6.769 10.830 1.00 96.88 84 ASP A C 1
ATOM 682 O O . ASP A 1 84 ? -6.042 6.786 12.000 1.00 96.88 84 ASP A O 1
ATOM 686 N N . ASP A 1 85 ? -6.506 6.559 9.813 1.00 96.75 85 ASP A N 1
ATOM 687 C CA . ASP A 1 85 ? -7.956 6.371 9.967 1.00 96.75 85 ASP A CA 1
ATOM 688 C C . ASP A 1 85 ? -8.270 5.274 10.992 1.00 96.75 85 ASP A C 1
ATOM 690 O O . ASP A 1 85 ? -9.007 5.484 11.954 1.00 96.75 85 ASP A O 1
ATOM 694 N N . ILE A 1 86 ? -7.656 4.095 10.851 1.00 96.81 86 ILE A N 1
ATOM 695 C CA . ILE A 1 86 ? -7.855 2.994 11.803 1.00 96.81 86 ILE A CA 1
ATOM 696 C C . ILE A 1 86 ? -7.346 3.368 13.192 1.00 96.81 86 ILE A C 1
ATOM 698 O O . ILE A 1 86 ? -7.955 2.974 14.184 1.00 96.81 86 ILE A O 1
ATOM 702 N N . SER A 1 87 ? -6.241 4.106 13.290 1.00 96.19 87 SER A N 1
ATOM 703 C CA . SER A 1 87 ? -5.710 4.525 14.582 1.00 96.19 87 SER A CA 1
ATOM 704 C C . SER A 1 87 ? -6.656 5.497 15.287 1.00 96.19 87 SER A C 1
ATOM 706 O O . SER A 1 87 ? -6.873 5.331 16.484 1.00 96.19 87 SER A O 1
ATOM 708 N N . THR A 1 88 ? -7.265 6.446 14.567 1.00 97.31 88 THR A N 1
ATOM 709 C CA . THR A 1 88 ? -8.265 7.364 15.142 1.00 97.31 88 THR A CA 1
ATOM 710 C C . THR A 1 88 ? -9.496 6.611 15.645 1.00 97.31 88 THR A C 1
ATOM 712 O O . THR A 1 88 ? -9.909 6.794 16.792 1.00 97.31 88 THR A O 1
ATOM 715 N N . VAL A 1 89 ? -10.026 5.682 14.842 1.00 96.81 89 VAL A N 1
ATOM 716 C CA . VAL A 1 89 ? -11.170 4.846 15.232 1.00 96.81 89 VAL A CA 1
ATOM 717 C C . VAL A 1 89 ? -10.823 3.963 16.431 1.00 96.81 89 VAL A C 1
ATOM 719 O O . VAL A 1 89 ? -11.642 3.799 17.331 1.00 96.81 89 VAL A O 1
ATOM 722 N N . LEU A 1 90 ? -9.610 3.412 16.488 1.00 96.56 90 LEU A N 1
ATOM 723 C CA . LEU A 1 90 ? -9.165 2.589 17.612 1.00 96.56 90 LEU A CA 1
ATOM 724 C C . LEU A 1 90 ? -9.123 3.410 18.908 1.00 96.56 90 LEU A C 1
ATOM 726 O O . LEU A 1 90 ? -9.649 2.946 19.917 1.00 96.56 90 LEU A O 1
ATOM 730 N N . THR A 1 91 ? -8.593 4.636 18.874 1.00 97.44 91 THR A N 1
ATOM 731 C CA . THR A 1 91 ? -8.624 5.557 20.024 1.00 97.44 91 THR A CA 1
ATOM 732 C C . THR A 1 91 ? -10.056 5.845 20.474 1.00 97.44 91 THR A C 1
ATOM 734 O O . THR A 1 91 ? -10.361 5.743 21.660 1.00 97.44 91 THR A O 1
ATOM 737 N N . GLN A 1 92 ? -10.969 6.119 19.536 1.00 97.25 92 GLN A N 1
ATOM 738 C CA . GLN A 1 92 ? -12.382 6.337 19.856 1.00 97.25 92 GLN A CA 1
ATOM 739 C C . GLN A 1 92 ? -13.021 5.102 20.511 1.00 97.25 92 GLN A C 1
ATOM 741 O O . GLN A 1 92 ? -13.756 5.222 21.490 1.00 97.25 92 GLN A O 1
ATOM 746 N N . ARG A 1 93 ? -12.752 3.901 19.987 1.00 97.31 93 ARG A N 1
ATOM 747 C CA . ARG A 1 93 ? -13.292 2.650 20.538 1.00 97.31 93 ARG A CA 1
ATOM 748 C C . ARG A 1 93 ? -12.714 2.313 21.910 1.00 97.31 93 ARG A C 1
ATOM 750 O O . ARG A 1 93 ? -13.451 1.775 22.730 1.00 97.31 93 ARG A O 1
ATOM 757 N N . LEU A 1 94 ? -11.453 2.653 22.179 1.00 97.38 94 LEU A N 1
ATOM 758 C CA . LEU A 1 94 ? -10.866 2.527 23.517 1.00 97.38 94 LEU A CA 1
ATOM 759 C C . LEU A 1 94 ? -11.571 3.451 24.515 1.00 97.38 94 LEU A C 1
ATOM 761 O O . LEU A 1 94 ? -12.023 2.979 25.552 1.00 97.38 94 LEU A O 1
ATOM 765 N N . ALA A 1 95 ? -11.786 4.720 24.159 1.00 97.56 95 ALA A N 1
ATOM 766 C CA . ALA A 1 95 ? -12.537 5.648 25.008 1.00 97.56 95 ALA A CA 1
ATOM 767 C 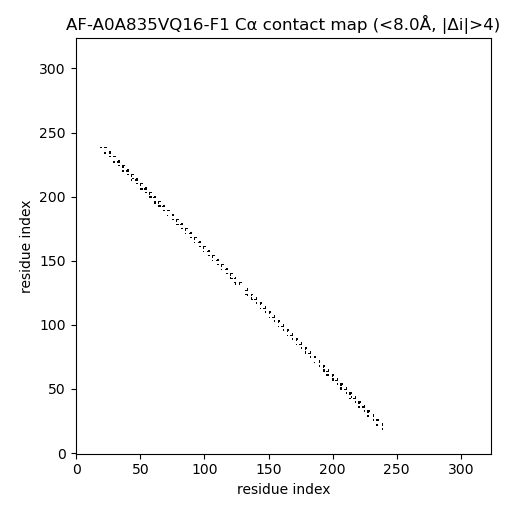C . ALA A 1 95 ? -13.978 5.163 25.270 1.00 97.56 95 ALA A C 1
ATOM 769 O O . ALA A 1 95 ? -14.484 5.251 26.388 1.00 97.56 95 ALA A O 1
ATOM 770 N N . GLN A 1 96 ? -14.640 4.587 24.258 1.00 97.38 96 GLN A N 1
ATOM 771 C CA . GLN A 1 96 ? -15.958 3.963 24.432 1.00 97.38 96 GLN A CA 1
ATOM 772 C C . GLN A 1 96 ? -15.914 2.744 25.361 1.00 97.38 96 GLN A C 1
ATOM 774 O O . GLN A 1 96 ? -16.836 2.556 26.153 1.00 97.38 96 GLN A O 1
ATOM 779 N N . GLN A 1 97 ? -14.870 1.915 25.273 1.00 97.81 97 GLN A N 1
ATOM 780 C CA . GLN A 1 97 ? -14.693 0.771 26.165 1.00 97.81 97 GLN A CA 1
ATOM 781 C C . GLN A 1 97 ? -14.576 1.234 27.620 1.00 97.81 97 GLN A C 1
ATOM 783 O O . GLN A 1 97 ? -15.293 0.719 28.474 1.00 97.81 97 GLN A O 1
ATOM 788 N N . GLU A 1 98 ? -13.724 2.224 27.882 1.00 97.12 98 GLU A N 1
ATOM 789 C CA . GLU A 1 98 ? -13.533 2.795 29.218 1.00 97.12 98 GLU A CA 1
ATOM 790 C C . GLU A 1 98 ? -14.823 3.428 29.750 1.00 97.12 98 GLU A C 1
ATOM 792 O O . GLU A 1 98 ? -15.202 3.198 30.896 1.00 97.12 98 GLU A O 1
ATOM 797 N N . SER A 1 99 ? -15.545 4.176 28.911 1.00 98.00 99 SER A N 1
ATOM 798 C CA . SER A 1 99 ? -16.833 4.773 29.277 1.00 98.00 99 SER A CA 1
ATOM 799 C C . SER A 1 99 ? -17.864 3.710 29.677 1.00 98.00 99 SER A C 1
ATOM 801 O O . SER A 1 99 ? -18.481 3.818 30.736 1.00 98.00 99 SER A O 1
ATOM 803 N N . ILE A 1 100 ? -18.006 2.638 28.890 1.00 97.88 100 ILE A N 1
ATOM 804 C CA . ILE A 1 100 ? -18.933 1.543 29.210 1.00 97.88 100 ILE A CA 1
ATOM 805 C C . ILE A 1 100 ? -18.503 0.784 30.464 1.00 97.88 100 ILE A C 1
ATOM 807 O O . ILE A 1 100 ? -19.365 0.368 31.235 1.00 97.88 100 ILE A O 1
ATOM 811 N N . GLN A 1 101 ? -17.201 0.619 30.697 1.00 97.25 101 GLN A N 1
ATOM 812 C CA . GLN A 1 101 ? -16.697 0.021 31.933 1.00 97.25 101 GLN A CA 1
ATOM 813 C C . GLN A 1 101 ? -17.060 0.870 33.154 1.00 97.25 101 GLN A C 1
ATOM 815 O O . GLN A 1 101 ? -17.599 0.325 34.112 1.00 97.25 101 GLN A O 1
ATOM 820 N N . ARG A 1 102 ? -16.861 2.195 33.101 1.00 98.06 102 ARG A N 1
ATOM 821 C CA . ARG A 1 102 ? -17.261 3.107 34.190 1.00 98.06 102 ARG A CA 1
ATOM 822 C C . ARG A 1 102 ? -18.759 3.050 34.458 1.00 98.06 102 ARG A C 1
ATOM 824 O O . ARG A 1 102 ? -19.173 2.945 35.605 1.00 98.06 102 ARG A O 1
ATOM 831 N N . LEU A 1 103 ? -19.569 3.077 33.399 1.00 97.81 103 LEU A N 1
ATOM 832 C CA . LEU A 1 103 ? -21.015 2.932 33.522 1.00 97.81 103 LEU A CA 1
ATOM 833 C C . LEU A 1 103 ? -21.362 1.591 34.173 1.00 97.81 103 LEU A C 1
ATOM 835 O O . LEU A 1 103 ? -22.105 1.550 35.144 1.00 97.81 103 LEU A O 1
ATOM 839 N N . LYS A 1 104 ? -20.803 0.482 33.692 1.00 97.56 104 LYS A N 1
ATOM 840 C CA . LYS A 1 104 ? -21.057 -0.836 34.278 1.00 97.56 104 LYS A CA 1
ATOM 841 C C . LYS A 1 104 ? -20.764 -0.858 35.786 1.00 97.56 104 LYS A C 1
ATOM 843 O O . LYS A 1 104 ? -21.655 -1.244 36.531 1.00 97.56 104 LYS A O 1
ATOM 848 N N . VAL A 1 105 ? -19.596 -0.372 36.212 1.00 98.00 105 VAL A N 1
ATOM 849 C CA . VAL A 1 105 ? -19.223 -0.288 37.636 1.00 98.00 105 VAL A CA 1
ATOM 850 C C . VAL A 1 105 ? -20.226 0.561 38.420 1.00 98.00 105 VAL A C 1
ATOM 852 O O . VAL A 1 105 ? -20.728 0.121 39.446 1.00 98.00 105 VAL A O 1
ATOM 855 N N . ALA A 1 106 ? -20.613 1.729 37.901 1.00 98.12 106 ALA A N 1
ATOM 856 C CA . ALA A 1 106 ? -21.593 2.586 38.566 1.00 98.12 106 ALA A CA 1
ATOM 857 C C . ALA A 1 106 ? -22.974 1.918 38.726 1.00 98.12 106 ALA A C 1
ATOM 859 O O . ALA A 1 106 ? -23.641 2.140 39.733 1.00 98.12 106 ALA A O 1
ATOM 860 N N . ALA A 1 107 ? -23.418 1.108 37.757 1.00 98.19 107 ALA A N 1
ATOM 861 C CA . ALA A 1 107 ? -24.656 0.334 37.902 1.00 98.19 107 ALA A CA 1
ATOM 862 C C . ALA A 1 107 ? -24.501 -0.837 38.879 1.00 98.19 107 ALA A C 1
ATOM 864 O O . ALA A 1 107 ? -25.425 -1.107 39.634 1.00 98.19 107 ALA A O 1
ATOM 865 N N . GLU A 1 108 ? -23.348 -1.507 38.905 1.00 97.56 108 GLU A N 1
ATOM 866 C CA . GLU A 1 108 ? -23.064 -2.573 39.875 1.00 97.56 108 GLU A CA 1
ATOM 867 C C . GLU A 1 108 ? -23.042 -2.037 41.315 1.00 97.56 108 GLU A C 1
ATOM 869 O O . GLU A 1 108 ? -23.597 -2.667 42.211 1.00 97.56 108 GLU A O 1
ATOM 874 N N . GLU A 1 109 ? -22.489 -0.843 41.535 1.00 97.94 109 GLU A N 1
ATOM 875 C CA . GLU A 1 109 ? -22.554 -0.167 42.834 1.00 97.94 109 GLU A CA 1
ATOM 876 C C . GLU A 1 109 ? -23.983 0.214 43.229 1.00 97.94 109 GLU A C 1
ATOM 878 O O . GLU A 1 109 ? -24.359 0.034 44.383 1.00 97.94 109 GLU A O 1
ATOM 883 N N . ARG A 1 110 ? -24.793 0.732 42.292 1.00 97.94 110 ARG A N 1
ATOM 884 C CA . ARG A 1 110 ? -26.215 1.020 42.557 1.00 97.94 110 ARG A CA 1
ATOM 885 C C . ARG A 1 110 ? -26.981 -0.250 42.900 1.00 97.94 110 ARG A C 1
ATOM 887 O O . ARG A 1 110 ? -27.689 -0.259 43.892 1.00 97.94 110 ARG A O 1
ATOM 894 N N . LEU A 1 111 ? -26.775 -1.324 42.137 1.00 98.38 111 LEU A N 1
ATOM 895 C CA . LEU A 1 111 ? -27.388 -2.622 42.410 1.00 98.38 111 LEU A CA 1
ATOM 896 C C . LEU A 1 111 ? -27.049 -3.113 43.817 1.00 98.38 111 LEU A C 1
ATOM 898 O O . LEU A 1 111 ? -27.902 -3.685 44.481 1.00 98.38 111 LEU A O 1
ATOM 902 N N . LYS A 1 112 ? -25.802 -2.913 44.256 1.00 98.25 112 LYS A N 1
ATOM 903 C CA . LYS A 1 112 ? -25.392 -3.271 45.611 1.00 98.25 112 LYS A CA 1
ATOM 904 C C . LYS A 1 112 ? -26.172 -2.464 46.654 1.00 98.25 112 LYS A C 1
ATOM 906 O O . LYS A 1 112 ? -26.767 -3.072 47.526 1.00 98.25 112 LYS A O 1
ATOM 911 N N . ARG A 1 113 ? -26.249 -1.136 46.503 1.00 97.88 113 ARG A N 1
ATOM 912 C CA . ARG A 1 113 ? -27.009 -0.269 47.425 1.00 97.88 113 ARG A CA 1
ATOM 913 C C . ARG A 1 113 ? -28.492 -0.639 47.495 1.00 97.88 113 ARG A C 1
ATOM 915 O O . ARG A 1 113 ? -29.034 -0.700 48.586 1.00 97.88 113 ARG A O 1
ATOM 922 N N . GLU A 1 114 ? -29.130 -0.913 46.357 1.00 98.00 114 GLU A N 1
ATOM 923 C CA . GLU A 1 114 ? -30.544 -1.319 46.339 1.00 98.00 114 GLU A CA 1
ATOM 924 C C . GLU A 1 114 ? -30.760 -2.694 46.983 1.00 98.00 114 GLU A C 1
ATOM 926 O O . GLU A 1 114 ? -31.779 -2.921 47.621 1.00 98.00 114 GLU A O 1
ATOM 931 N N . LYS A 1 115 ? -29.799 -3.619 46.858 1.00 97.88 115 LYS A N 1
ATOM 932 C CA . LYS A 1 115 ? -29.856 -4.903 47.571 1.00 97.88 115 LYS A CA 1
ATOM 933 C C . LYS A 1 115 ? -29.696 -4.731 49.076 1.00 97.88 115 LYS A C 1
ATOM 935 O O . LYS A 1 115 ? -30.466 -5.334 49.809 1.00 97.88 115 LYS A O 1
ATOM 940 N N . ASP A 1 116 ? -28.756 -3.895 49.505 1.00 97.69 116 ASP A N 1
ATOM 941 C CA . ASP A 1 116 ? -28.568 -3.578 50.921 1.00 97.69 116 ASP A CA 1
ATOM 942 C C . ASP A 1 116 ? -29.866 -2.941 51.486 1.00 97.69 116 ASP A C 1
ATOM 944 O O . ASP A 1 116 ? -30.388 -3.393 52.500 1.00 97.69 116 ASP A O 1
ATOM 948 N N . ALA A 1 117 ? -30.487 -1.996 50.761 1.00 97.19 117 ALA A N 1
ATOM 949 C CA . ALA A 1 117 ? -31.778 -1.397 51.133 1.00 97.19 117 ALA A CA 1
ATOM 950 C C . ALA A 1 117 ? -32.950 -2.401 51.127 1.00 97.19 117 ALA A C 1
ATOM 952 O O . ALA A 1 117 ? -33.882 -2.300 51.929 1.00 97.19 117 ALA A O 1
ATOM 953 N N . LYS A 1 118 ? -32.923 -3.391 50.227 1.00 97.75 118 LYS A N 1
ATOM 954 C CA . LYS A 1 118 ? -33.893 -4.493 50.214 1.00 97.75 118 LYS A CA 1
ATOM 955 C C . LYS A 1 118 ? -33.792 -5.325 51.493 1.00 97.75 118 LYS A C 1
ATOM 957 O O . LYS A 1 118 ? -34.811 -5.612 52.102 1.00 97.75 118 LYS A O 1
ATOM 962 N N . GLU A 1 119 ? -32.576 -5.684 51.899 1.00 97.25 119 GLU A N 1
ATOM 963 C CA . GLU A 1 119 ? -32.331 -6.449 53.127 1.00 97.25 119 GLU A CA 1
ATOM 964 C C . GLU A 1 119 ? -32.758 -5.657 54.375 1.00 97.25 119 GLU A C 1
ATOM 966 O O . GLU A 1 119 ? -33.407 -6.212 55.260 1.00 97.25 119 GLU A O 1
ATOM 971 N N . GLU A 1 120 ? -32.476 -4.350 54.424 1.00 96.94 120 GLU A N 1
ATOM 972 C CA . GLU A 1 120 ? -32.939 -3.459 55.502 1.00 96.94 120 GLU A CA 1
ATOM 973 C C . GLU A 1 120 ? -34.475 -3.391 55.569 1.00 96.94 120 GLU A C 1
ATOM 975 O O . GLU A 1 120 ? -35.062 -3.570 56.636 1.00 96.94 120 GLU A O 1
ATOM 980 N N . THR A 1 121 ? -35.152 -3.203 54.431 1.00 96.56 121 THR A N 1
ATOM 981 C CA . THR A 1 121 ? -36.627 -3.151 54.388 1.00 96.56 121 THR A CA 1
ATOM 982 C C . THR A 1 121 ? -37.289 -4.499 54.686 1.00 96.56 121 THR A C 1
ATOM 984 O O . THR A 1 121 ? -38.373 -4.528 55.268 1.00 96.56 121 THR A O 1
ATOM 987 N N . GLU A 1 122 ? -36.650 -5.622 54.351 1.00 95.12 122 GLU A N 1
ATOM 988 C CA . GLU A 1 122 ? -37.095 -6.959 54.766 1.00 95.12 122 GLU A CA 1
ATOM 989 C C . GLU A 1 122 ? -37.033 -7.115 56.296 1.00 95.12 122 GLU A C 1
ATOM 991 O O . GLU A 1 122 ? -38.000 -7.589 56.893 1.00 95.12 122 GLU A O 1
ATOM 996 N N . GLN A 1 123 ? -35.973 -6.623 56.948 1.00 96.00 123 GLN A N 1
ATOM 997 C CA . GLN A 1 123 ? -35.883 -6.596 58.415 1.00 96.00 123 GLN A CA 1
ATOM 998 C C . GLN A 1 123 ? -36.950 -5.683 59.043 1.00 96.00 123 GLN A C 1
ATOM 1000 O O . GLN A 1 123 ? -37.594 -6.075 60.014 1.00 96.00 123 GLN A O 1
ATOM 1005 N N . GLU A 1 124 ? -37.205 -4.495 58.481 1.00 94.25 124 GLU A N 1
ATOM 1006 C CA . GLU A 1 124 ? -38.291 -3.611 58.946 1.00 94.25 124 GLU A CA 1
ATOM 1007 C C . GLU A 1 124 ? -39.655 -4.323 58.939 1.00 94.25 124 GLU A C 1
ATOM 1009 O O . GLU A 1 124 ? -40.438 -4.175 59.877 1.00 94.25 124 GLU A O 1
ATOM 1014 N N . ILE A 1 125 ? -39.935 -5.135 57.912 1.00 95.06 125 ILE A N 1
ATOM 1015 C CA . ILE A 1 125 ? -41.172 -5.928 57.814 1.00 95.06 125 ILE A CA 1
ATOM 1016 C C . ILE A 1 125 ? -41.244 -7.001 58.909 1.00 95.06 125 ILE A C 1
ATOM 1018 O O . ILE A 1 125 ? -42.336 -7.267 59.421 1.00 95.06 125 ILE A O 1
ATOM 1022 N N . GLU A 1 126 ? -40.117 -7.633 59.248 1.00 93.75 126 GLU A N 1
ATOM 1023 C CA . GLU A 1 126 ? -40.034 -8.664 60.292 1.00 93.75 126 GLU A CA 1
ATOM 1024 C C . GLU A 1 126 ? -40.260 -8.095 61.701 1.00 93.75 126 GLU A C 1
ATOM 1026 O O . GLU A 1 126 ? -40.910 -8.747 62.520 1.00 93.75 126 GLU A O 1
ATOM 1031 N N . PHE A 1 127 ? -39.777 -6.877 61.974 1.00 94.50 127 PHE A N 1
ATOM 1032 C CA . PHE A 1 127 ? -39.865 -6.230 63.293 1.00 94.50 127 PHE A CA 1
ATOM 1033 C C . PHE A 1 127 ? -41.028 -5.233 63.452 1.00 94.50 127 PHE A C 1
ATOM 1035 O O . PHE A 1 127 ? -41.186 -4.659 64.533 1.00 94.50 127 PHE A O 1
ATOM 1042 N N . ALA A 1 128 ? -41.846 -5.017 62.417 1.00 93.69 128 ALA A N 1
ATOM 1043 C CA . ALA A 1 128 ? -42.975 -4.085 62.458 1.00 93.69 128 ALA A CA 1
ATOM 1044 C C . ALA A 1 128 ? -43.988 -4.445 63.561 1.00 93.69 128 ALA A C 1
ATOM 1046 O O . ALA A 1 128 ? -44.463 -5.581 63.647 1.00 93.69 128 ALA A O 1
ATOM 1047 N N . GLN A 1 129 ? -44.358 -3.458 64.385 1.00 90.44 129 GLN A N 1
ATOM 1048 C CA . GLN A 1 129 ? -45.277 -3.651 65.515 1.00 90.44 129 GLN A CA 1
ATOM 1049 C C . GLN A 1 129 ? -46.734 -3.373 65.125 1.00 90.44 129 GLN A C 1
ATOM 1051 O O . GLN A 1 129 ? -47.655 -3.940 65.715 1.00 90.44 129 GLN A O 1
ATOM 1056 N N . SER A 1 130 ? -46.946 -2.531 64.107 1.00 94.00 130 SER A N 1
ATOM 1057 C CA . SER A 1 130 ? -48.261 -2.211 63.550 1.00 94.00 130 SER A CA 1
ATOM 1058 C C . SER A 1 130 ? -48.452 -2.789 62.144 1.00 94.00 130 SER A C 1
ATOM 1060 O O . SER A 1 130 ? -47.531 -2.846 61.328 1.00 94.00 130 SER A O 1
ATOM 1062 N N . ASN A 1 131 ? -49.696 -3.155 61.818 1.00 91.25 131 ASN A N 1
ATOM 1063 C CA . ASN A 1 131 ? -50.073 -3.551 60.458 1.00 91.25 131 ASN A CA 1
ATOM 1064 C C . ASN A 1 131 ? -49.850 -2.424 59.437 1.00 91.25 131 ASN A C 1
ATOM 1066 O O . ASN A 1 131 ? -49.551 -2.707 58.279 1.00 91.25 131 ASN A O 1
ATOM 1070 N N . GLU A 1 132 ? -49.992 -1.165 59.849 1.00 92.31 132 GLU A N 1
ATOM 1071 C CA . GLU A 1 132 ? -49.809 -0.011 58.965 1.00 92.31 132 GLU A CA 1
ATOM 1072 C C . GLU A 1 132 ? -48.332 0.173 58.578 1.00 92.31 132 GLU A C 1
ATOM 1074 O O . GLU A 1 132 ? -48.012 0.278 57.393 1.00 92.31 132 GLU A O 1
ATOM 1079 N N . GLU A 1 133 ? -47.420 0.082 59.554 1.00 91.94 133 GLU A N 1
ATOM 1080 C CA . GLU A 1 133 ? -45.963 0.108 59.334 1.00 91.94 133 GLU A CA 1
ATOM 1081 C C . GLU A 1 133 ? -45.528 -1.018 58.391 1.00 91.94 133 GLU A C 1
ATOM 1083 O O . GLU A 1 133 ? -44.783 -0.800 57.433 1.00 91.94 133 GLU A O 1
ATOM 1088 N N . LYS A 1 134 ? -46.073 -2.219 58.607 1.00 94.19 134 LYS A N 1
ATOM 1089 C CA . LYS A 1 134 ? -45.799 -3.383 57.767 1.00 94.19 134 LYS A CA 1
ATOM 1090 C C . LYS A 1 134 ? -46.239 -3.175 56.318 1.00 94.19 134 LYS A C 1
ATOM 1092 O O . LYS A 1 134 ? -45.497 -3.511 55.396 1.00 94.19 134 LYS A O 1
ATOM 1097 N N . GLN A 1 135 ? -47.432 -2.622 56.088 1.00 94.44 135 GLN A N 1
ATOM 1098 C CA . GLN A 1 135 ? -47.910 -2.341 54.729 1.00 94.44 135 GLN A CA 1
ATOM 1099 C C . GLN A 1 135 ? -47.081 -1.257 54.030 1.00 94.44 135 GLN A C 1
ATOM 1101 O O . GLN A 1 135 ? -46.814 -1.364 52.826 1.00 94.44 135 GLN A O 1
ATOM 1106 N N . GLN A 1 136 ? -46.626 -0.244 54.769 1.00 94.38 136 GLN A N 1
ATOM 1107 C CA . GLN A 1 136 ? -45.738 0.778 54.224 1.00 94.38 136 GLN A CA 1
ATOM 1108 C C . GLN A 1 136 ? -44.384 0.183 53.807 1.00 94.38 136 GLN A C 1
ATOM 1110 O O . GLN A 1 136 ? -43.914 0.457 52.699 1.00 94.38 136 GLN A O 1
ATOM 1115 N N . ALA A 1 137 ? -43.787 -0.665 54.647 1.00 94.88 137 ALA A N 1
ATOM 1116 C CA . ALA A 1 137 ? -42.522 -1.333 54.348 1.00 94.88 137 ALA A CA 1
ATOM 1117 C C . ALA A 1 137 ? -42.644 -2.306 53.157 1.00 94.88 137 ALA A C 1
ATOM 1119 O O . ALA A 1 137 ? -41.799 -2.286 52.264 1.00 94.88 137 ALA A O 1
ATOM 1120 N N . LEU A 1 138 ? -43.746 -3.062 53.050 1.00 94.75 138 LEU A N 1
ATOM 1121 C CA . LEU A 1 138 ? -44.037 -3.910 51.881 1.00 94.75 138 LEU A CA 1
ATOM 1122 C C . LEU A 1 138 ? -44.131 -3.109 50.575 1.00 94.75 138 LEU A C 1
ATOM 1124 O O . LEU A 1 138 ? -43.628 -3.544 49.538 1.00 94.75 138 LEU A O 1
ATOM 1128 N N . SER A 1 139 ? -44.746 -1.925 50.621 1.00 95.75 139 SER A N 1
ATOM 1129 C CA . SER A 1 139 ? -44.849 -1.044 49.452 1.00 95.75 139 SER A CA 1
ATOM 1130 C C . SER A 1 139 ? -43.473 -0.527 49.016 1.00 95.75 139 SER A C 1
ATOM 1132 O O . SER A 1 139 ? -43.173 -0.506 47.823 1.00 95.75 139 SER A O 1
ATOM 1134 N N . ARG A 1 140 ? -42.602 -0.163 49.971 1.00 96.50 140 ARG A N 1
ATOM 1135 C CA . ARG A 1 140 ? -41.206 0.217 49.686 1.00 96.50 140 ARG A CA 1
ATOM 1136 C C . ARG A 1 140 ? -40.404 -0.950 49.113 1.00 96.50 140 ARG A C 1
ATOM 1138 O O . ARG A 1 140 ? -39.720 -0.767 48.110 1.00 96.50 140 ARG A O 1
ATOM 1145 N N . LEU A 1 141 ? -40.531 -2.142 49.696 1.00 97.31 141 LEU A N 1
ATOM 1146 C CA . LEU A 1 141 ? -39.856 -3.354 49.227 1.00 97.31 141 LEU A CA 1
ATOM 1147 C C . LEU A 1 141 ? -40.217 -3.680 47.771 1.00 97.31 141 LEU A C 1
ATOM 1149 O O . LEU A 1 141 ? -39.353 -4.090 46.989 1.00 97.31 141 LEU A O 1
ATOM 1153 N N . HIS A 1 142 ? -41.483 -3.482 47.393 1.00 97.31 142 HIS A N 1
ATOM 1154 C CA . HIS A 1 142 ? -41.929 -3.669 46.017 1.00 97.31 142 HIS A CA 1
ATOM 1155 C C . HIS A 1 142 ? -41.207 -2.717 45.053 1.00 97.31 142 HIS A C 1
ATOM 1157 O O . HIS A 1 142 ? -40.632 -3.184 44.072 1.00 97.31 142 HIS A O 1
ATOM 1163 N N . ILE A 1 143 ? -41.143 -1.421 45.382 1.00 97.25 143 ILE A N 1
ATOM 1164 C CA . ILE A 1 143 ? -40.436 -0.408 44.579 1.00 97.25 143 ILE A CA 1
ATOM 1165 C C . ILE A 1 143 ? -38.943 -0.744 44.455 1.00 97.25 143 ILE A C 1
ATOM 1167 O O . ILE A 1 143 ? -38.397 -0.730 43.353 1.00 97.25 143 ILE A O 1
ATOM 1171 N N . ILE A 1 144 ? -38.281 -1.098 45.564 1.00 98.00 144 ILE A N 1
ATOM 1172 C CA . ILE A 1 144 ? -36.861 -1.493 45.562 1.00 98.00 144 ILE A CA 1
ATOM 1173 C C . ILE A 1 144 ? -36.643 -2.709 44.653 1.00 98.00 144 ILE A C 1
ATOM 1175 O O . ILE A 1 144 ? -35.681 -2.760 43.886 1.00 98.00 144 ILE A O 1
ATOM 1179 N N . SER A 1 145 ? -37.553 -3.683 44.692 1.00 97.69 145 SER A N 1
ATOM 1180 C CA . SER A 1 145 ? -37.467 -4.876 43.847 1.00 97.69 145 SER A CA 1
ATOM 1181 C C . SER A 1 145 ? -37.589 -4.538 42.356 1.00 97.69 145 SER A C 1
ATOM 1183 O O . SER A 1 145 ? -36.799 -5.044 41.558 1.00 97.69 145 SER A O 1
ATOM 1185 N N . GLU A 1 146 ? -38.505 -3.641 41.976 1.00 98.06 146 GLU A N 1
ATOM 1186 C CA . GLU A 1 146 ? -38.612 -3.149 40.594 1.00 98.06 146 GLU A CA 1
ATOM 1187 C C . GLU A 1 146 ? -37.333 -2.419 40.154 1.00 98.06 146 GLU A C 1
ATOM 1189 O O . GLU A 1 146 ? -36.791 -2.698 39.080 1.00 98.06 146 GLU A O 1
ATOM 1194 N N . MET A 1 147 ? -36.779 -1.553 41.010 1.00 97.88 147 MET A N 1
ATOM 1195 C CA . MET A 1 147 ? -35.520 -0.848 40.738 1.00 97.88 147 MET A CA 1
ATOM 1196 C C . MET A 1 147 ? -34.337 -1.809 40.556 1.00 97.88 147 MET A C 1
ATOM 1198 O O . MET A 1 147 ? -33.503 -1.616 39.666 1.00 97.88 147 MET A O 1
ATOM 1202 N N . ILE A 1 148 ? -34.257 -2.873 41.361 1.00 98.25 148 ILE A N 1
ATOM 1203 C CA . ILE A 1 148 ? -33.243 -3.924 41.209 1.00 98.25 148 ILE A CA 1
ATOM 1204 C C . ILE A 1 148 ? -33.338 -4.567 39.822 1.00 98.25 148 ILE A C 1
ATOM 1206 O O . ILE A 1 148 ? -32.311 -4.706 39.146 1.00 98.25 148 ILE A O 1
ATOM 1210 N N . ASP A 1 149 ? -34.540 -4.932 39.376 1.00 98.00 149 ASP A N 1
ATOM 1211 C CA . ASP A 1 149 ? -34.749 -5.569 38.073 1.00 98.00 149 ASP A CA 1
ATOM 1212 C C . ASP A 1 149 ? -34.365 -4.644 36.908 1.00 98.00 149 ASP A C 1
ATOM 1214 O O . ASP A 1 149 ? -33.698 -5.077 35.954 1.00 98.00 149 ASP A O 1
ATOM 1218 N N . GLU A 1 150 ? -34.688 -3.352 37.008 1.00 97.94 150 GLU A N 1
ATOM 1219 C CA . GLU A 1 150 ? -34.258 -2.335 36.045 1.00 97.94 150 GLU A CA 1
ATOM 1220 C C . GLU A 1 150 ? -32.728 -2.230 35.965 1.00 97.94 150 GLU A C 1
ATOM 1222 O O . GLU A 1 150 ? -32.148 -2.276 34.870 1.00 97.94 150 GLU A O 1
ATOM 1227 N N . ILE A 1 151 ? -32.044 -2.157 37.113 1.00 98.31 151 ILE A N 1
ATOM 1228 C CA . ILE A 1 151 ? -30.578 -2.071 37.164 1.00 98.31 151 ILE A CA 1
ATOM 1229 C C . ILE A 1 151 ? -29.941 -3.352 36.603 1.00 98.31 151 ILE A C 1
ATOM 1231 O O . ILE A 1 151 ? -28.953 -3.291 35.860 1.00 98.31 151 ILE A O 1
ATOM 1235 N N . VAL A 1 152 ? -30.504 -4.529 36.888 1.00 98.25 152 VAL A N 1
ATOM 1236 C CA . VAL A 1 152 ? -30.032 -5.806 36.326 1.00 98.25 152 VAL A CA 1
ATOM 1237 C C . VAL A 1 152 ? -30.169 -5.820 34.799 1.00 98.25 152 VAL A C 1
ATOM 1239 O O . VAL A 1 152 ? -29.236 -6.234 34.090 1.00 98.25 152 VAL A O 1
ATOM 1242 N N . ALA A 1 153 ? -31.294 -5.340 34.263 1.00 98.12 153 ALA A N 1
ATOM 1243 C CA . ALA A 1 153 ? -31.501 -5.215 32.823 1.00 98.12 153 ALA A CA 1
ATOM 1244 C C . ALA A 1 153 ? -30.494 -4.239 32.185 1.00 98.12 153 ALA A C 1
ATOM 1246 O O . ALA A 1 153 ? -29.887 -4.557 31.149 1.00 98.12 153 ALA A O 1
ATOM 1247 N N . GLU A 1 154 ? -30.235 -3.105 32.838 1.00 97.81 154 GLU A N 1
ATOM 1248 C CA . GLU A 1 154 ? -29.230 -2.128 32.424 1.00 97.81 154 GLU A CA 1
ATOM 1249 C C . GLU A 1 154 ? -27.816 -2.740 32.385 1.00 97.81 154 GLU A C 1
ATOM 1251 O O . GLU A 1 154 ? -27.114 -2.642 31.368 1.00 97.81 154 GLU A O 1
ATOM 1256 N N . ILE A 1 155 ? -27.394 -3.439 33.445 1.00 98.06 155 ILE A N 1
ATOM 1257 C CA . ILE A 1 155 ? -26.094 -4.129 33.504 1.00 98.06 155 ILE A CA 1
ATOM 1258 C C . ILE A 1 155 ? -25.979 -5.146 32.362 1.00 98.06 155 ILE A C 1
ATOM 1260 O O . ILE A 1 155 ? -24.941 -5.235 31.692 1.00 98.06 155 ILE A O 1
ATOM 1264 N N . LYS A 1 156 ? -27.046 -5.899 32.074 1.00 98.19 156 LYS A N 1
ATOM 1265 C CA . LYS A 1 156 ? -27.085 -6.856 30.956 1.00 98.19 156 LYS A CA 1
ATOM 1266 C C . LYS A 1 156 ? -26.898 -6.159 29.605 1.00 98.19 156 LYS A C 1
ATOM 1268 O O . LYS A 1 156 ? -26.159 -6.669 28.755 1.00 98.19 156 LYS A O 1
ATOM 1273 N N . GLN A 1 157 ? -27.512 -4.995 29.394 1.00 97.81 157 GLN A N 1
ATOM 1274 C CA . GLN A 1 157 ? -27.324 -4.191 28.183 1.00 97.81 157 GLN A CA 1
ATOM 1275 C C . GLN A 1 157 ? -25.889 -3.658 28.066 1.00 97.81 157 GLN A C 1
ATOM 1277 O O . GLN A 1 157 ? -25.253 -3.843 27.021 1.00 97.81 157 GLN A O 1
ATOM 1282 N N . ARG A 1 158 ? -25.341 -3.077 29.141 1.00 97.62 158 ARG A N 1
ATOM 1283 C CA . ARG A 1 158 ? -23.959 -2.565 29.196 1.00 97.62 158 ARG A CA 1
ATOM 1284 C C . ARG A 1 158 ? -22.939 -3.676 28.925 1.00 97.62 158 ARG A C 1
ATOM 1286 O O . ARG A 1 158 ? -22.024 -3.492 28.123 1.00 97.62 158 ARG A O 1
ATOM 1293 N N . ASN A 1 159 ? -23.154 -4.877 29.467 1.00 97.56 159 ASN A N 1
ATOM 1294 C CA . ASN A 1 159 ? -22.337 -6.061 29.178 1.00 97.56 159 ASN A CA 1
ATOM 1295 C C . ASN A 1 159 ? -22.373 -6.468 27.694 1.00 97.56 159 ASN A C 1
ATOM 1297 O O . ASN A 1 159 ? -21.333 -6.789 27.111 1.00 97.56 159 ASN A O 1
ATOM 1301 N N . LYS A 1 160 ? -23.549 -6.443 27.047 1.00 97.50 160 LYS A N 1
ATOM 1302 C CA . LYS A 1 160 ? -23.659 -6.704 25.598 1.00 97.50 160 LYS A CA 1
ATOM 1303 C C . LYS A 1 160 ? -22.895 -5.659 24.781 1.00 97.50 160 LYS A C 1
ATOM 1305 O O . LYS A 1 160 ? -22.232 -6.018 23.807 1.00 97.50 160 LYS A O 1
ATOM 1310 N N . MET A 1 161 ? -22.969 -4.385 25.166 1.00 97.06 161 MET A N 1
ATOM 1311 C CA . MET A 1 161 ? -22.228 -3.306 24.506 1.00 97.06 161 MET A CA 1
ATOM 1312 C C . MET A 1 161 ? -20.716 -3.466 24.668 1.00 97.06 161 MET A C 1
ATOM 1314 O O . MET A 1 161 ? -20.000 -3.387 23.671 1.00 97.06 161 MET A O 1
ATOM 1318 N N . ALA A 1 162 ? -20.242 -3.772 25.879 1.00 96.88 162 ALA A N 1
ATOM 1319 C CA . ALA A 1 162 ? -18.829 -4.021 26.149 1.00 96.88 162 ALA A CA 1
ATOM 1320 C C . ALA A 1 162 ? -18.271 -5.117 25.228 1.00 96.88 162 ALA A C 1
ATOM 1322 O O . ALA A 1 162 ? -17.286 -4.887 24.530 1.00 96.88 162 ALA A O 1
ATOM 1323 N N . LYS A 1 163 ? -18.967 -6.260 25.119 1.00 97.31 163 LYS A N 1
ATOM 1324 C CA . LYS A 1 163 ? -18.577 -7.361 24.219 1.00 97.31 163 LYS A CA 1
ATOM 1325 C C . LYS A 1 163 ? -18.470 -6.917 22.756 1.00 97.31 163 LYS A C 1
ATOM 1327 O O . LYS A 1 163 ? -17.490 -7.241 22.089 1.00 97.31 163 LYS A O 1
ATOM 1332 N N . LYS A 1 164 ? -19.448 -6.153 22.252 1.00 97.19 164 LYS A N 1
ATOM 1333 C CA . LYS A 1 164 ? -19.421 -5.624 20.874 1.00 97.19 164 LYS A CA 1
ATOM 1334 C C . LYS A 1 164 ? -18.222 -4.698 20.638 1.00 97.19 164 LYS A C 1
ATOM 1336 O O . LYS A 1 164 ? -17.596 -4.778 19.584 1.00 97.19 164 LYS A O 1
ATOM 1341 N N . ILE A 1 165 ? -17.897 -3.840 21.607 1.00 97.31 165 ILE A N 1
ATOM 1342 C CA . ILE A 1 165 ? -16.748 -2.929 21.521 1.00 97.31 165 ILE A CA 1
ATOM 1343 C C . ILE A 1 165 ? -15.433 -3.716 21.531 1.00 97.31 165 ILE A C 1
ATOM 1345 O O . ILE A 1 165 ? -14.566 -3.441 20.703 1.00 97.31 165 ILE A O 1
ATOM 1349 N N . THR A 1 166 ? -15.295 -4.723 22.398 1.00 97.25 166 THR A N 1
ATOM 1350 C CA . THR A 1 166 ? -14.101 -5.581 22.457 1.00 97.25 166 THR A CA 1
ATOM 1351 C C . THR A 1 166 ? -13.851 -6.298 21.130 1.00 97.25 166 THR A C 1
ATOM 1353 O O . THR A 1 166 ? -12.737 -6.238 20.611 1.00 97.25 166 THR A O 1
ATOM 1356 N N . LEU A 1 167 ? -14.888 -6.892 20.528 1.00 97.00 167 LEU A N 1
ATOM 1357 C CA . LEU A 1 167 ? -14.778 -7.537 19.213 1.00 97.00 167 LEU A CA 1
ATOM 1358 C C . LEU A 1 167 ? -14.334 -6.545 18.130 1.00 97.00 167 LEU A C 1
ATOM 1360 O O . LEU A 1 167 ? -13.390 -6.810 17.386 1.00 97.00 167 LEU A O 1
ATOM 1364 N N . ALA A 1 168 ? -14.954 -5.362 18.084 1.00 96.19 168 ALA A N 1
ATOM 1365 C CA . ALA A 1 168 ? -14.568 -4.323 17.133 1.00 96.19 168 ALA A CA 1
ATOM 1366 C C . ALA A 1 168 ? -13.104 -3.882 17.324 1.00 96.19 168 ALA A C 1
ATOM 1368 O O . ALA A 1 168 ? -12.374 -3.709 16.347 1.00 96.19 168 ALA A O 1
ATOM 1369 N N . LEU A 1 169 ? -12.644 -3.730 18.571 1.00 96.81 169 LEU A N 1
ATOM 1370 C CA . LEU A 1 169 ? -11.256 -3.381 18.883 1.00 96.81 169 LEU A CA 1
ATOM 1371 C C . LEU A 1 169 ? -10.264 -4.430 18.381 1.00 96.81 169 LEU A C 1
ATOM 1373 O O . LEU A 1 169 ? -9.216 -4.067 17.844 1.00 96.81 169 LEU A O 1
ATOM 1377 N N . GLU A 1 170 ? -10.569 -5.716 18.530 1.00 96.88 170 GLU A N 1
ATOM 1378 C CA . GLU A 1 170 ? -9.728 -6.785 17.990 1.00 96.88 170 GLU A CA 1
ATOM 1379 C C . GLU A 1 170 ? -9.622 -6.720 16.465 1.00 96.88 170 GLU A C 1
ATOM 1381 O O . GLU A 1 170 ? -8.523 -6.841 15.915 1.00 96.88 170 GLU A O 1
ATOM 1386 N N . ASP A 1 171 ? -10.733 -6.476 15.773 1.00 96.38 171 ASP A N 1
ATOM 1387 C CA . ASP A 1 171 ? -10.752 -6.352 14.315 1.00 96.38 171 ASP A CA 1
ATOM 1388 C C . ASP A 1 171 ? -9.959 -5.130 13.830 1.00 96.38 171 ASP A C 1
ATOM 1390 O O . ASP A 1 171 ? -9.181 -5.222 12.869 1.00 96.38 171 ASP A O 1
ATOM 1394 N N . PHE A 1 172 ? -10.058 -3.997 14.533 1.00 96.25 172 PHE A N 1
ATOM 1395 C CA . PHE A 1 172 ? -9.231 -2.821 14.252 1.00 96.25 172 PHE A CA 1
ATOM 1396 C C . PHE A 1 172 ? -7.745 -3.066 14.548 1.00 96.25 172 PHE A C 1
ATOM 1398 O O . PHE A 1 172 ? -6.889 -2.674 13.754 1.00 96.25 172 PHE A O 1
ATOM 1405 N N . LYS A 1 173 ? -7.400 -3.794 15.616 1.00 96.00 173 LYS A N 1
ATOM 1406 C CA . LYS A 1 173 ? -6.008 -4.195 15.894 1.00 96.00 173 LYS A CA 1
ATOM 1407 C C . LYS A 1 173 ? -5.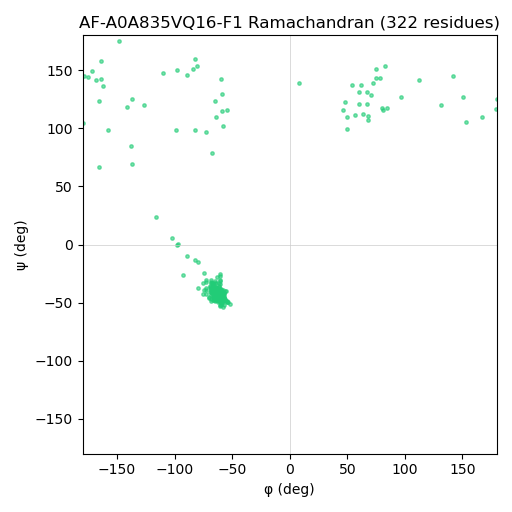449 -5.103 14.789 1.00 96.00 173 LYS A C 1
ATOM 1409 O O . LYS A 1 173 ? -4.335 -4.876 14.307 1.00 96.00 173 LYS A O 1
ATOM 1414 N N . LYS A 1 174 ? -6.228 -6.091 14.332 1.00 96.69 174 LYS A N 1
ATOM 1415 C CA . LYS A 1 174 ? -5.862 -6.991 13.220 1.00 96.69 174 LYS A CA 1
ATOM 1416 C C . LYS A 1 174 ? -5.712 -6.234 11.898 1.00 96.69 174 LYS A C 1
ATOM 1418 O O . LYS A 1 174 ? -4.802 -6.516 11.118 1.00 96.69 174 LYS A O 1
ATOM 1423 N N . SER A 1 175 ? -6.586 -5.271 11.608 1.00 95.81 175 SER A N 1
ATOM 1424 C CA . SER A 1 175 ? -6.475 -4.461 10.387 1.00 95.81 175 SER A CA 1
ATOM 1425 C C . SER A 1 175 ? -5.268 -3.514 10.432 1.00 95.81 175 SER A C 1
ATOM 1427 O O . SER A 1 175 ? -4.516 -3.457 9.452 1.00 95.81 175 SER A O 1
ATOM 1429 N N . LYS A 1 176 ? -4.995 -2.882 11.585 1.00 96.56 176 LYS A N 1
ATOM 1430 C CA . LYS A 1 176 ? -3.799 -2.057 11.837 1.00 96.56 176 LYS A CA 1
ATOM 1431 C C . LYS A 1 176 ? -2.507 -2.833 11.559 1.00 96.56 176 LYS A C 1
ATOM 1433 O O . LYS A 1 176 ? -1.650 -2.359 10.809 1.00 96.56 176 LYS A O 1
ATOM 1438 N N . SER A 1 177 ? -2.374 -4.057 12.079 1.00 96.25 177 SER A N 1
ATOM 1439 C CA . SER A 1 177 ? -1.179 -4.889 11.855 1.00 96.25 177 SER A CA 1
ATOM 1440 C C . SER A 1 177 ? -1.023 -5.324 10.388 1.00 96.25 177 SER A C 1
ATOM 1442 O O . SER A 1 177 ? 0.068 -5.239 9.814 1.00 96.25 177 SER A O 1
ATOM 1444 N N . ARG A 1 178 ? -2.119 -5.708 9.719 1.00 96.88 178 ARG A N 1
ATOM 1445 C CA . ARG A 1 178 ? -2.128 -6.046 8.280 1.00 96.88 178 ARG A CA 1
ATOM 1446 C C . ARG A 1 178 ? -1.700 -4.876 7.392 1.00 96.88 178 ARG A C 1
ATOM 1448 O O . ARG A 1 178 ? -1.009 -5.075 6.392 1.00 96.88 178 ARG A O 1
ATOM 1455 N N . ILE A 1 179 ? -2.101 -3.653 7.726 1.00 96.56 179 ILE A N 1
ATOM 1456 C CA . ILE A 1 179 ? -1.712 -2.462 6.961 1.00 96.56 179 ILE A CA 1
ATOM 1457 C C . ILE A 1 179 ? -0.261 -2.083 7.251 1.00 96.56 179 ILE A C 1
ATOM 1459 O O . ILE A 1 179 ? 0.493 -1.842 6.308 1.00 96.56 179 ILE A O 1
ATOM 1463 N N . SER A 1 180 ? 0.165 -2.134 8.513 1.00 96.62 180 SER A N 1
ATOM 1464 C CA . SER A 1 180 ? 1.560 -1.892 8.900 1.00 96.62 180 SER A CA 1
ATOM 1465 C C . SER A 1 180 ? 2.531 -2.828 8.165 1.00 96.62 180 SER A C 1
ATOM 1467 O O . SER A 1 180 ? 3.479 -2.379 7.516 1.00 96.62 180 SER A O 1
ATOM 1469 N N . THR A 1 181 ? 2.236 -4.132 8.131 1.00 97.06 181 THR A N 1
ATOM 1470 C CA . THR A 1 181 ? 3.054 -5.106 7.384 1.00 97.06 181 THR A CA 1
ATOM 1471 C C . THR A 1 181 ? 3.084 -4.817 5.880 1.00 97.06 181 THR A C 1
ATOM 1473 O O . THR A 1 181 ? 4.129 -4.968 5.240 1.00 97.06 181 THR A O 1
ATOM 1476 N N . LYS A 1 182 ? 1.972 -4.354 5.293 1.00 96.06 182 LYS A N 1
ATOM 1477 C CA . LYS A 1 182 ? 1.913 -3.937 3.883 1.00 96.06 182 LYS A CA 1
ATOM 1478 C C . LYS A 1 182 ? 2.794 -2.714 3.614 1.00 96.06 182 LYS A C 1
ATOM 1480 O O . LYS A 1 182 ? 3.547 -2.733 2.638 1.00 96.06 182 LYS A O 1
ATOM 1485 N N . ILE A 1 183 ? 2.742 -1.694 4.474 1.00 96.69 183 ILE A N 1
ATOM 1486 C CA . ILE A 1 183 ? 3.602 -0.503 4.392 1.00 96.69 183 ILE A CA 1
ATOM 1487 C C . ILE A 1 183 ? 5.072 -0.914 4.472 1.00 96.69 183 ILE A C 1
ATOM 1489 O O . ILE A 1 183 ? 5.875 -0.485 3.641 1.00 96.69 183 ILE A O 1
ATOM 1493 N N . HIS A 1 184 ? 5.421 -1.789 5.417 1.00 96.06 184 HIS A N 1
ATOM 1494 C CA . HIS A 1 184 ? 6.790 -2.261 5.596 1.00 96.06 184 HIS A CA 1
ATOM 1495 C C . HIS A 1 184 ? 7.316 -2.970 4.339 1.00 96.06 184 HIS A C 1
ATOM 1497 O O . HIS A 1 184 ? 8.339 -2.567 3.780 1.00 96.06 184 HIS A O 1
ATOM 1503 N N . LYS A 1 185 ? 6.563 -3.949 3.815 1.00 95.69 185 LYS A N 1
ATOM 1504 C CA . LYS A 1 185 ? 6.914 -4.675 2.581 1.00 95.69 185 LYS A CA 1
ATOM 1505 C C . LYS A 1 185 ? 7.089 -3.732 1.388 1.00 95.69 185 LYS A C 1
ATOM 1507 O O . LYS A 1 185 ? 8.070 -3.828 0.655 1.00 95.69 185 LYS A O 1
ATOM 1512 N N . GLN A 1 186 ? 6.166 -2.790 1.195 1.00 94.62 186 GLN A N 1
ATOM 1513 C CA . GLN A 1 186 ? 6.262 -1.818 0.102 1.00 94.62 186 GLN A CA 1
ATOM 1514 C C . GLN A 1 186 ? 7.480 -0.898 0.266 1.00 94.62 186 GLN A C 1
ATOM 1516 O O . GLN A 1 186 ? 8.206 -0.660 -0.701 1.00 94.62 186 GLN A O 1
ATOM 1521 N N . THR A 1 187 ? 7.768 -0.449 1.487 1.00 93.88 187 THR A N 1
ATOM 1522 C CA . THR A 1 187 ? 8.919 0.415 1.788 1.00 93.88 187 THR A CA 1
ATOM 1523 C C . THR A 1 187 ? 10.243 -0.280 1.468 1.00 93.88 187 THR A C 1
ATOM 1525 O O . THR A 1 187 ? 11.103 0.317 0.820 1.00 93.88 187 THR A O 1
ATOM 1528 N N . GLN A 1 188 ? 10.379 -1.568 1.800 1.00 93.31 188 GLN A N 1
ATOM 1529 C CA . GLN A 1 188 ? 11.567 -2.365 1.464 1.00 93.31 188 GLN A CA 1
ATOM 1530 C C . GLN A 1 188 ? 11.792 -2.528 -0.050 1.00 93.31 188 GLN A C 1
ATOM 1532 O O . GLN A 1 188 ? 12.928 -2.653 -0.508 1.00 93.31 188 GLN A O 1
ATOM 1537 N N . THR A 1 189 ? 10.730 -2.480 -0.862 1.00 92.19 189 THR A N 1
ATOM 1538 C CA . THR A 1 189 ? 10.842 -2.567 -2.332 1.00 92.19 189 THR A CA 1
ATOM 1539 C C . THR A 1 189 ? 11.200 -1.238 -3.014 1.00 92.19 189 THR A C 1
ATOM 1541 O O . THR A 1 189 ? 11.621 -1.218 -4.171 1.00 92.19 189 THR A O 1
ATOM 1544 N N . LYS A 1 190 ? 11.119 -0.104 -2.310 1.00 93.50 190 LYS A N 1
ATOM 1545 C CA . LYS A 1 190 ? 11.524 1.217 -2.823 1.00 93.50 190 LYS A CA 1
ATOM 1546 C C . LYS A 1 190 ? 13.004 1.290 -3.262 1.00 93.50 190 LYS A C 1
ATOM 1548 O O . LYS A 1 190 ? 13.260 1.722 -4.394 1.00 93.50 190 LYS A O 1
ATOM 1553 N N . PRO A 1 191 ? 13.999 0.865 -2.454 1.00 94.38 191 PRO A N 1
ATOM 1554 C CA . PRO A 1 191 ? 15.411 0.955 -2.832 1.00 94.38 191 PRO A CA 1
ATOM 1555 C C . PRO A 1 191 ? 15.777 0.080 -4.036 1.00 94.38 191 PRO A C 1
ATOM 1557 O O . PRO A 1 191 ? 16.656 0.453 -4.817 1.00 94.38 191 PRO A O 1
ATOM 1560 N N . THR A 1 192 ? 15.118 -1.066 -4.232 1.00 93.31 192 THR A N 1
ATOM 1561 C CA . THR A 1 192 ? 15.410 -1.949 -5.373 1.00 93.31 192 THR A CA 1
ATOM 1562 C C . THR A 1 192 ? 15.040 -1.271 -6.695 1.00 93.31 192 THR A C 1
ATOM 1564 O O . THR A 1 192 ? 15.861 -1.233 -7.616 1.00 93.31 192 THR A O 1
ATOM 1567 N N . LEU A 1 193 ? 13.873 -0.620 -6.763 1.00 93.31 193 LEU A N 1
ATOM 1568 C CA . LEU A 1 193 ? 13.463 0.184 -7.918 1.00 93.31 193 LEU A CA 1
ATOM 1569 C C . LEU A 1 193 ? 14.393 1.380 -8.147 1.00 93.31 193 LEU A C 1
ATOM 1571 O O . LEU A 1 193 ? 14.791 1.634 -9.283 1.00 93.31 193 LEU A O 1
ATOM 1575 N N . GLN A 1 194 ? 14.812 2.076 -7.087 1.00 94.94 194 GLN A N 1
ATOM 1576 C CA . GLN A 1 194 ? 15.780 3.173 -7.207 1.00 94.94 194 GLN A CA 1
ATOM 1577 C C . GLN A 1 194 ? 17.127 2.700 -7.774 1.00 94.94 194 GLN A C 1
ATOM 1579 O O . GLN A 1 194 ? 17.686 3.347 -8.665 1.00 94.94 194 GLN A O 1
ATOM 1584 N N . LYS A 1 195 ? 17.638 1.548 -7.315 1.00 95.88 195 LYS A N 1
ATOM 1585 C CA . LYS A 1 195 ? 18.857 0.928 -7.859 1.00 95.88 195 LYS A CA 1
ATOM 1586 C C . LYS A 1 195 ? 18.690 0.594 -9.346 1.00 95.88 195 LYS A C 1
ATOM 1588 O O . LYS A 1 195 ? 19.588 0.897 -10.132 1.00 95.88 195 LYS A O 1
ATOM 1593 N N . LEU A 1 196 ? 17.548 0.034 -9.752 1.00 94.69 196 LEU A N 1
ATOM 1594 C CA . LEU A 1 196 ? 17.250 -0.267 -11.160 1.00 94.69 196 LEU A CA 1
ATOM 1595 C C . LEU A 1 196 ? 17.189 0.994 -12.030 1.00 94.69 196 LEU A C 1
ATOM 1597 O O . LEU A 1 196 ? 17.753 1.010 -13.125 1.00 94.69 196 LEU A O 1
ATOM 1601 N N . ILE A 1 197 ? 16.579 2.073 -11.538 1.00 95.38 197 ILE A N 1
ATOM 1602 C CA . ILE A 1 197 ? 16.539 3.366 -12.237 1.00 95.38 197 ILE A CA 1
ATOM 1603 C C . ILE A 1 197 ? 17.960 3.907 -12.435 1.00 95.38 197 ILE A C 1
ATOM 1605 O O . ILE A 1 197 ? 18.331 4.271 -13.547 1.00 95.38 197 ILE A O 1
ATOM 1609 N N . LYS A 1 198 ? 18.794 3.912 -11.388 1.00 96.00 198 LYS A N 1
ATOM 1610 C CA . LYS A 1 198 ? 20.188 4.382 -11.486 1.00 96.00 198 LYS A CA 1
ATOM 1611 C C . LYS A 1 198 ? 21.005 3.539 -12.474 1.00 96.00 198 LYS A C 1
ATOM 1613 O O . LYS A 1 198 ? 21.705 4.096 -13.319 1.00 96.00 198 LYS A O 1
ATOM 1618 N N . LYS A 1 199 ? 20.899 2.206 -12.401 1.00 95.94 199 LYS A N 1
ATOM 1619 C CA . LYS A 1 199 ? 21.596 1.281 -13.314 1.00 95.94 199 LYS A CA 1
ATOM 1620 C C . LYS A 1 199 ? 21.156 1.477 -14.767 1.00 95.94 199 LYS A C 1
ATOM 1622 O O . LYS A 1 199 ? 22.002 1.579 -15.651 1.00 95.94 199 LYS A O 1
ATOM 1627 N N . SER A 1 200 ? 19.850 1.572 -15.012 1.00 95.12 200 SER A N 1
ATOM 1628 C CA . SER A 1 200 ? 19.298 1.748 -16.360 1.00 95.12 200 SER A CA 1
ATOM 1629 C C . SER A 1 200 ? 19.627 3.113 -16.966 1.00 95.12 200 SER A C 1
ATOM 1631 O O . SER A 1 200 ? 19.977 3.155 -18.142 1.00 95.12 200 SER A O 1
ATOM 1633 N N . LYS A 1 201 ? 19.625 4.202 -16.179 1.00 94.94 201 LYS A N 1
ATOM 1634 C CA . LYS A 1 201 ? 20.098 5.526 -16.628 1.00 94.94 201 LYS A CA 1
ATOM 1635 C C . LYS A 1 201 ? 21.552 5.469 -17.104 1.00 94.94 201 LYS A C 1
ATOM 1637 O O . LYS A 1 201 ? 21.813 5.754 -18.272 1.00 94.94 201 LYS A O 1
ATOM 1642 N N . LYS A 1 202 ? 22.464 4.955 -16.268 1.00 96.06 202 LYS A N 1
ATOM 1643 C CA . LYS A 1 202 ? 23.885 4.779 -16.633 1.00 96.06 202 LYS A CA 1
ATOM 1644 C C . LYS A 1 202 ? 24.066 3.910 -17.884 1.00 96.06 202 LYS A C 1
ATOM 1646 O O . LYS A 1 202 ? 24.868 4.234 -18.758 1.00 96.06 202 LYS A O 1
ATOM 1651 N N . ALA A 1 203 ? 23.323 2.806 -17.991 1.00 95.62 203 ALA A N 1
ATOM 1652 C CA . ALA A 1 203 ? 23.369 1.940 -19.169 1.00 95.62 203 ALA A CA 1
ATOM 1653 C C . ALA A 1 203 ? 22.867 2.659 -20.431 1.00 95.62 203 ALA A C 1
ATOM 1655 O O . ALA A 1 203 ? 23.495 2.560 -21.483 1.00 95.62 203 ALA A O 1
ATOM 1656 N N . SER A 1 204 ? 21.779 3.425 -20.322 1.00 94.75 204 SER A N 1
ATOM 1657 C CA . SER A 1 204 ? 21.209 4.170 -21.446 1.00 94.75 204 SER A CA 1
ATOM 1658 C C . SER A 1 204 ? 22.154 5.256 -21.969 1.00 94.75 204 SER A C 1
ATOM 1660 O O . SER A 1 204 ? 22.309 5.385 -23.180 1.00 94.75 204 SER A O 1
ATOM 1662 N N . GLU A 1 205 ? 22.862 5.963 -21.084 1.00 95.50 205 GLU A N 1
ATOM 1663 C CA . GLU A 1 205 ? 23.873 6.962 -21.455 1.00 95.50 205 GLU A CA 1
ATOM 1664 C C . GLU A 1 205 ? 25.060 6.324 -22.187 1.00 95.50 205 GLU A C 1
ATOM 1666 O O . GLU A 1 205 ? 25.510 6.826 -23.219 1.00 95.50 205 GLU A O 1
ATOM 1671 N N . ARG A 1 206 ? 25.552 5.182 -21.687 1.00 95.88 206 ARG A N 1
ATOM 1672 C CA . ARG A 1 206 ? 26.629 4.421 -22.340 1.00 95.88 206 ARG A CA 1
ATOM 1673 C C . ARG A 1 206 ? 26.209 3.945 -23.729 1.00 95.88 206 ARG A C 1
ATOM 1675 O O . ARG A 1 206 ? 26.950 4.145 -24.690 1.00 95.88 206 ARG A O 1
ATOM 1682 N N . LEU A 1 207 ? 25.016 3.361 -23.850 1.00 95.25 207 LEU A N 1
ATOM 1683 C CA . LEU A 1 207 ? 24.481 2.895 -25.131 1.00 95.25 207 LEU A CA 1
ATOM 1684 C C . LEU A 1 207 ? 24.256 4.054 -26.107 1.00 95.25 207 LEU A C 1
ATOM 1686 O O . LEU A 1 207 ? 24.572 3.913 -27.285 1.00 95.25 207 LEU A O 1
ATOM 1690 N N . ALA A 1 208 ? 23.794 5.214 -25.632 1.00 94.94 208 ALA A N 1
ATOM 1691 C CA . ALA A 1 208 ? 23.629 6.402 -26.466 1.00 94.94 208 ALA A CA 1
ATOM 1692 C C . ALA A 1 208 ? 24.968 6.851 -27.076 1.00 94.94 208 ALA A C 1
ATOM 1694 O O . ALA A 1 208 ? 25.055 7.036 -28.290 1.00 94.94 208 ALA A O 1
ATOM 1695 N N . LYS A 1 209 ? 26.039 6.926 -26.270 1.00 95.81 209 LYS A N 1
ATOM 1696 C CA . LYS A 1 209 ? 27.403 7.238 -26.748 1.00 95.81 209 LYS A CA 1
ATOM 1697 C C . LYS A 1 209 ? 27.940 6.185 -27.733 1.00 95.81 209 LYS A C 1
ATOM 1699 O O . LYS A 1 209 ? 28.611 6.505 -28.715 1.00 95.81 209 LYS A O 1
ATOM 1704 N N . GLN A 1 210 ? 27.638 4.906 -27.508 1.00 94.06 210 GLN A N 1
ATOM 1705 C CA . GLN A 1 210 ? 28.020 3.843 -28.442 1.00 94.06 210 GLN A CA 1
ATOM 1706 C C . GLN A 1 210 ? 27.263 3.934 -29.771 1.00 94.06 210 GLN A C 1
ATOM 1708 O O . GLN A 1 210 ? 27.855 3.712 -30.824 1.00 94.06 210 GLN A O 1
ATOM 1713 N N . ILE A 1 211 ? 25.975 4.279 -29.750 1.00 94.75 211 ILE A N 1
ATOM 1714 C CA . ILE A 1 211 ? 25.188 4.461 -30.973 1.00 94.75 211 ILE A CA 1
ATOM 1715 C C . ILE A 1 211 ? 25.743 5.630 -31.780 1.00 94.75 211 ILE A C 1
ATOM 1717 O O . ILE A 1 211 ? 26.006 5.448 -32.963 1.00 94.75 211 ILE A O 1
ATOM 1721 N N . THR A 1 212 ? 26.010 6.786 -31.163 1.00 94.69 212 THR A N 1
ATOM 1722 C CA . THR A 1 212 ? 26.551 7.948 -31.892 1.00 94.69 212 THR A CA 1
ATOM 1723 C C . THR A 1 212 ? 27.898 7.640 -32.547 1.00 94.69 212 THR A C 1
ATOM 1725 O O . THR A 1 212 ? 28.101 7.964 -33.717 1.00 94.69 212 THR A O 1
ATOM 1728 N N . SER A 1 213 ? 28.803 6.948 -31.848 1.00 93.75 213 SER A N 1
ATOM 1729 C CA . SER A 1 213 ? 30.086 6.527 -32.432 1.00 93.75 213 SER A CA 1
ATOM 1730 C C . SER A 1 213 ? 29.924 5.506 -33.569 1.00 93.75 213 SER A C 1
ATOM 1732 O O . SER A 1 213 ? 30.593 5.629 -34.596 1.00 93.75 213 SER A O 1
ATOM 1734 N N . LYS A 1 214 ? 29.015 4.528 -33.441 1.00 93.75 214 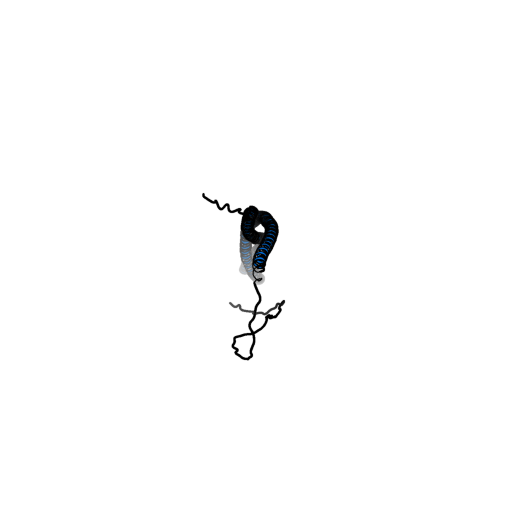LYS A N 1
ATOM 1735 C CA . LYS A 1 214 ? 28.705 3.560 -34.509 1.00 93.75 214 LYS A CA 1
ATOM 1736 C C . LYS A 1 214 ? 28.077 4.231 -35.730 1.00 93.75 214 LYS A C 1
ATOM 1738 O O . LYS A 1 214 ? 28.466 3.905 -36.846 1.00 93.75 214 LYS A O 1
ATOM 1743 N N . THR A 1 215 ? 27.177 5.192 -35.528 1.00 94.44 215 THR A N 1
ATOM 1744 C CA . THR A 1 215 ? 26.582 5.996 -36.604 1.00 94.44 215 THR A CA 1
ATOM 1745 C C . THR A 1 215 ? 27.659 6.759 -37.373 1.00 94.44 215 THR A C 1
ATOM 1747 O O . THR A 1 215 ? 27.728 6.638 -38.592 1.00 94.44 215 THR A O 1
ATOM 1750 N N . ARG A 1 216 ? 28.588 7.434 -36.677 1.00 94.69 216 ARG A N 1
ATOM 1751 C CA . ARG A 1 216 ? 29.722 8.130 -37.319 1.00 94.69 216 ARG A CA 1
ATOM 1752 C C . ARG A 1 216 ? 30.599 7.187 -38.156 1.00 94.69 216 ARG A C 1
ATOM 1754 O O . ARG A 1 216 ? 31.019 7.551 -39.252 1.00 94.69 216 ARG A O 1
ATOM 1761 N N . LYS A 1 217 ? 30.861 5.966 -37.667 1.00 90.62 217 LYS A N 1
ATOM 1762 C CA . LYS A 1 217 ? 31.609 4.934 -38.414 1.00 90.62 217 LYS A CA 1
ATOM 1763 C C . LYS A 1 217 ? 30.836 4.426 -39.640 1.00 90.62 217 LYS A C 1
ATOM 1765 O O . LYS A 1 217 ? 31.424 4.248 -40.701 1.00 90.62 217 LYS A O 1
ATOM 1770 N N . GLU A 1 218 ? 29.527 4.202 -39.523 1.00 92.50 218 GLU A N 1
ATOM 1771 C CA . GLU A 1 218 ? 28.675 3.801 -40.656 1.00 92.50 218 GLU A CA 1
ATOM 1772 C C . GLU A 1 218 ? 28.651 4.887 -41.748 1.00 92.50 218 GLU A C 1
ATOM 1774 O O . GLU A 1 218 ? 28.755 4.581 -42.940 1.00 92.50 218 GLU A O 1
ATOM 1779 N N . GLU A 1 219 ? 28.569 6.158 -41.347 1.00 94.06 219 GLU A N 1
ATOM 1780 C CA . GLU A 1 219 ? 28.598 7.312 -42.248 1.00 94.06 219 GLU A CA 1
ATOM 1781 C C . GLU A 1 219 ? 29.942 7.465 -42.968 1.00 94.06 219 GLU A C 1
ATOM 1783 O O . GLU A 1 219 ? 29.954 7.684 -44.181 1.00 94.06 219 GLU A O 1
ATOM 1788 N N . SER A 1 220 ? 31.073 7.319 -42.266 1.00 92.81 220 SER A N 1
ATOM 1789 C CA . SER A 1 220 ? 32.403 7.429 -42.882 1.00 92.81 220 SER A CA 1
ATOM 1790 C C . SER A 1 220 ? 32.660 6.313 -43.898 1.00 92.81 220 SER A C 1
ATOM 1792 O O . SER A 1 220 ? 33.085 6.589 -45.021 1.00 92.81 220 SER A O 1
ATOM 1794 N N . VAL A 1 221 ? 32.297 5.066 -43.575 1.00 93.06 221 VAL A N 1
ATOM 1795 C CA . VAL A 1 221 ? 32.339 3.948 -44.534 1.00 93.06 221 VAL A CA 1
ATOM 1796 C C . VAL A 1 221 ? 31.404 4.223 -45.716 1.00 93.06 221 VAL A C 1
ATOM 1798 O O . VAL A 1 221 ? 31.771 3.987 -46.867 1.00 93.06 221 VAL A O 1
ATOM 1801 N N . GLY A 1 222 ? 30.217 4.783 -45.464 1.00 92.56 222 GLY A N 1
ATOM 1802 C CA . GLY A 1 222 ? 29.290 5.221 -46.506 1.00 92.56 222 GLY A CA 1
ATOM 1803 C C . GLY A 1 222 ? 29.913 6.225 -47.482 1.00 92.56 222 GLY A C 1
ATOM 1804 O O . GLY A 1 222 ? 29.809 6.029 -48.695 1.00 92.56 222 GLY A O 1
ATOM 1805 N N . LYS A 1 223 ? 30.602 7.251 -46.968 1.00 94.88 223 LYS A N 1
ATOM 1806 C CA . LYS A 1 223 ? 31.336 8.242 -47.773 1.00 94.88 223 LYS A CA 1
ATOM 1807 C C . LYS A 1 223 ? 32.457 7.584 -48.589 1.00 94.88 223 LYS A C 1
ATOM 1809 O O . LYS A 1 223 ? 32.553 7.829 -49.792 1.00 94.88 223 LYS A O 1
ATOM 1814 N N . ASN A 1 224 ? 33.231 6.681 -47.984 1.00 92.94 224 ASN A N 1
ATOM 1815 C CA . ASN A 1 224 ? 34.319 5.962 -48.661 1.00 92.94 224 ASN A CA 1
ATOM 1816 C C . ASN A 1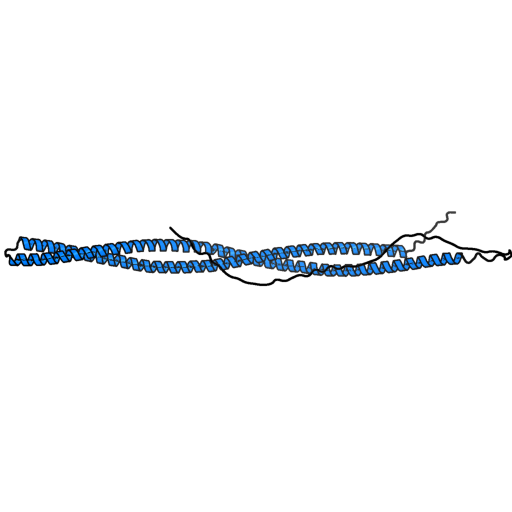 224 ? 33.811 5.067 -49.803 1.00 92.94 224 ASN A C 1
ATOM 1818 O O . ASN A 1 224 ? 34.395 5.056 -50.888 1.00 92.94 224 ASN A O 1
ATOM 1822 N N . ILE A 1 225 ? 32.685 4.368 -49.610 1.00 93.12 225 ILE A N 1
ATOM 1823 C CA . ILE A 1 225 ? 32.040 3.579 -50.675 1.00 93.12 225 ILE A CA 1
ATOM 1824 C C . ILE A 1 225 ? 31.673 4.472 -51.860 1.00 93.12 225 ILE A C 1
ATOM 1826 O O . ILE A 1 225 ? 31.900 4.087 -53.006 1.00 93.12 225 ILE A O 1
ATOM 1830 N N . VAL A 1 226 ? 31.108 5.658 -51.610 1.00 93.88 226 VAL A N 1
ATOM 1831 C CA . VAL A 1 226 ? 30.746 6.602 -52.680 1.00 93.88 226 VAL A CA 1
ATOM 1832 C C . VAL A 1 226 ? 31.988 7.041 -53.456 1.00 93.88 226 VAL A C 1
ATOM 1834 O O . VAL A 1 226 ? 31.965 7.031 -54.686 1.00 93.88 226 VAL A O 1
ATOM 1837 N N . GLN A 1 227 ? 33.087 7.361 -52.769 1.00 94.06 227 GLN A N 1
ATOM 1838 C CA . GLN A 1 227 ? 34.347 7.742 -53.415 1.00 94.06 227 GLN A CA 1
ATOM 1839 C C . GLN A 1 227 ? 34.944 6.605 -54.260 1.00 94.06 227 GLN A C 1
ATOM 1841 O O . GLN A 1 227 ? 35.322 6.828 -55.409 1.00 94.06 227 GLN A O 1
ATOM 1846 N N . ILE A 1 228 ? 34.985 5.375 -53.741 1.00 92.25 228 ILE A N 1
ATOM 1847 C CA . ILE A 1 228 ? 35.513 4.221 -54.487 1.00 92.25 228 ILE A CA 1
ATOM 1848 C C . ILE A 1 228 ? 34.618 3.866 -55.672 1.00 92.25 228 ILE A C 1
ATOM 1850 O O . ILE A 1 228 ? 35.130 3.559 -56.744 1.00 92.25 228 ILE A O 1
ATOM 1854 N N . ARG A 1 229 ? 33.290 3.979 -55.539 1.00 91.19 229 ARG A N 1
ATOM 1855 C CA . ARG A 1 229 ? 32.365 3.800 -56.669 1.00 91.19 229 ARG A CA 1
ATOM 1856 C C . ARG A 1 229 ? 32.592 4.839 -57.770 1.00 91.19 229 ARG A C 1
ATOM 1858 O O . ARG A 1 229 ? 32.562 4.468 -58.942 1.00 91.19 229 ARG A O 1
ATOM 1865 N N . LYS A 1 230 ? 32.873 6.102 -57.419 1.00 93.38 230 LYS A N 1
ATOM 1866 C CA . LYS A 1 230 ? 33.270 7.138 -58.392 1.00 93.38 230 LYS A CA 1
ATOM 1867 C C . LYS A 1 230 ? 34.565 6.751 -59.115 1.00 93.38 230 LYS A C 1
ATOM 1869 O O . LYS A 1 230 ? 34.545 6.628 -60.338 1.00 93.38 230 LYS A O 1
ATOM 1874 N N . LYS A 1 231 ? 35.632 6.410 -58.379 1.00 91.31 231 LYS A N 1
ATOM 1875 C CA . LYS A 1 231 ? 36.913 5.949 -58.958 1.00 91.31 231 LYS A CA 1
ATOM 1876 C C . LYS A 1 231 ? 36.746 4.712 -59.851 1.00 91.31 231 LYS A C 1
ATOM 1878 O O . LYS A 1 231 ? 37.309 4.658 -60.940 1.00 91.31 231 LYS A O 1
ATOM 1883 N N . LEU A 1 232 ? 35.928 3.741 -59.436 1.00 88.69 232 LEU A N 1
ATOM 1884 C CA . LEU A 1 232 ? 35.580 2.569 -60.246 1.00 88.69 232 LEU A CA 1
ATOM 1885 C C . LEU A 1 232 ? 34.900 2.959 -61.559 1.00 88.69 232 LEU A C 1
ATOM 1887 O O . LEU A 1 232 ? 35.247 2.419 -62.608 1.00 88.69 232 LEU A O 1
ATOM 1891 N N . SER A 1 233 ? 33.951 3.898 -61.518 1.00 89.38 233 SER A N 1
ATOM 1892 C CA . SER A 1 233 ? 33.251 4.369 -62.718 1.00 89.38 233 SER A CA 1
ATOM 1893 C C . SER A 1 233 ? 34.190 5.091 -63.692 1.00 89.38 233 SER A C 1
ATOM 1895 O O . SER A 1 233 ? 34.147 4.830 -64.896 1.00 89.38 233 SER A O 1
ATOM 1897 N N . GLU A 1 234 ? 35.105 5.913 -63.174 1.00 90.06 234 GLU A N 1
ATOM 1898 C CA . GLU A 1 234 ? 36.120 6.620 -63.957 1.00 90.06 234 GLU A CA 1
ATOM 1899 C C . GLU A 1 234 ? 37.112 5.643 -64.600 1.00 90.06 234 GLU A C 1
ATOM 1901 O O . GLU A 1 234 ? 37.384 5.728 -65.800 1.00 90.06 234 GLU A O 1
ATOM 1906 N N . MET A 1 235 ? 37.610 4.668 -63.835 1.00 85.19 235 MET A N 1
ATOM 1907 C CA . MET A 1 235 ? 38.522 3.636 -64.338 1.00 85.19 235 MET A CA 1
ATOM 1908 C C . MET A 1 235 ? 37.846 2.728 -65.370 1.00 85.19 235 MET A C 1
ATOM 1910 O O . MET A 1 235 ? 38.440 2.408 -66.402 1.00 85.19 235 MET A O 1
ATOM 1914 N N . ALA A 1 236 ? 36.575 2.373 -65.165 1.00 86.25 236 ALA A N 1
ATOM 1915 C CA . ALA A 1 236 ? 35.806 1.600 -66.136 1.00 86.25 236 ALA A CA 1
ATOM 1916 C C . ALA A 1 236 ? 35.581 2.386 -67.440 1.00 86.25 236 ALA A C 1
ATOM 1918 O O . ALA A 1 236 ? 35.668 1.815 -68.531 1.00 86.25 236 ALA A O 1
ATOM 1919 N N . ALA A 1 237 ? 35.332 3.697 -67.356 1.00 88.06 237 ALA A N 1
ATOM 1920 C CA . ALA A 1 237 ? 35.216 4.566 -68.525 1.00 88.06 237 ALA A CA 1
ATOM 1921 C C . ALA A 1 237 ? 36.547 4.684 -69.289 1.00 88.06 237 ALA A C 1
ATOM 1923 O O . ALA A 1 237 ? 36.557 4.556 -70.516 1.00 88.06 237 ALA A O 1
ATOM 1924 N N . LYS A 1 238 ? 37.675 4.852 -68.582 1.00 85.81 238 LYS A N 1
ATOM 1925 C CA . LYS A 1 238 ? 39.025 4.851 -69.176 1.00 85.81 238 LYS A CA 1
ATOM 1926 C C . LYS A 1 238 ? 39.319 3.530 -69.896 1.00 85.81 238 LYS A C 1
ATOM 1928 O O . LYS A 1 238 ? 39.707 3.553 -71.064 1.00 85.81 238 LYS A O 1
ATOM 1933 N N . ARG A 1 239 ? 39.021 2.386 -69.268 1.00 82.56 239 ARG A N 1
ATOM 1934 C CA . ARG A 1 239 ? 39.156 1.052 -69.884 1.00 82.56 239 ARG A CA 1
ATOM 1935 C C . ARG A 1 239 ? 38.339 0.918 -71.171 1.00 82.56 239 ARG A C 1
ATOM 1937 O O . ARG A 1 239 ? 38.864 0.459 -72.184 1.00 82.56 239 ARG A O 1
ATOM 1944 N N . LYS A 1 240 ? 37.071 1.352 -71.170 1.00 84.94 240 LYS A N 1
ATOM 1945 C CA . LYS A 1 240 ? 36.206 1.329 -72.367 1.00 84.94 240 LYS A CA 1
ATOM 1946 C C . LYS A 1 240 ? 36.779 2.173 -73.510 1.00 84.94 240 LYS A C 1
ATOM 1948 O O . LYS A 1 240 ? 36.790 1.713 -74.651 1.00 84.94 240 LYS A O 1
ATOM 1953 N N . LYS A 1 241 ? 37.291 3.375 -73.211 1.00 85.06 241 LYS A N 1
ATOM 1954 C CA . LYS A 1 241 ? 37.931 4.257 -74.205 1.00 85.06 241 LYS A CA 1
ATOM 1955 C C . LYS A 1 241 ? 39.183 3.614 -74.815 1.00 85.06 241 LYS A C 1
ATOM 1957 O O . LYS A 1 241 ? 39.318 3.594 -76.037 1.00 85.06 241 LYS A O 1
ATOM 1962 N N . LEU A 1 242 ? 40.051 3.024 -73.990 1.00 81.81 242 LEU A N 1
ATOM 1963 C CA . LEU A 1 242 ? 41.255 2.318 -74.451 1.00 81.81 242 LEU A CA 1
ATOM 1964 C C . LEU A 1 242 ? 40.912 1.091 -75.314 1.00 81.81 242 LEU A C 1
ATOM 1966 O O . LEU A 1 242 ? 41.493 0.895 -76.385 1.00 81.81 242 LEU A O 1
ATOM 1970 N N . ALA A 1 243 ? 39.913 0.303 -74.909 1.00 81.12 243 ALA A N 1
ATOM 1971 C CA . ALA A 1 243 ? 39.435 -0.842 -75.682 1.00 81.12 243 ALA A CA 1
ATOM 1972 C C . ALA A 1 243 ? 38.864 -0.426 -77.052 1.00 81.12 243 ALA A C 1
ATOM 1974 O O . ALA A 1 243 ? 39.190 -1.043 -78.071 1.00 81.12 243 ALA A O 1
ATOM 1975 N N . ALA A 1 244 ? 38.067 0.648 -77.098 1.00 83.06 244 ALA A N 1
ATOM 1976 C CA . ALA A 1 244 ? 37.523 1.201 -78.338 1.00 83.06 244 ALA A CA 1
ATOM 1977 C C . ALA A 1 244 ? 38.631 1.707 -79.280 1.00 83.06 244 ALA A C 1
ATOM 1979 O O . ALA A 1 244 ? 38.630 1.377 -80.470 1.00 83.06 244 ALA A O 1
ATOM 1980 N N . ALA A 1 245 ? 39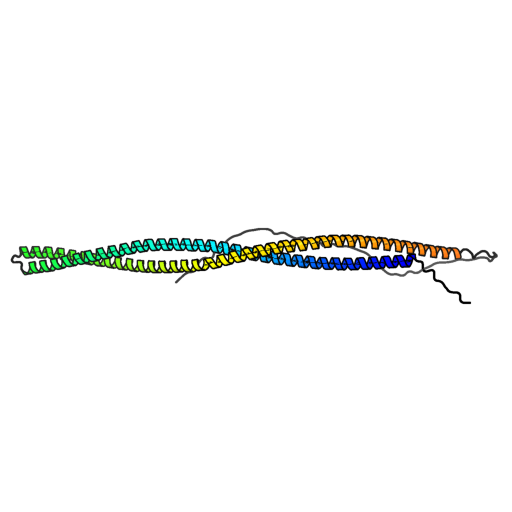.627 2.427 -78.749 1.00 81.00 245 ALA A N 1
ATOM 1981 C CA . ALA A 1 245 ? 40.788 2.881 -79.514 1.00 81.00 245 ALA A CA 1
ATOM 1982 C C . ALA A 1 245 ? 41.587 1.702 -80.102 1.00 81.00 245 ALA A C 1
ATOM 1984 O O . ALA A 1 245 ? 42.007 1.746 -81.263 1.00 81.00 245 ALA A O 1
ATOM 1985 N N . ARG A 1 246 ? 41.739 0.603 -79.349 1.00 73.38 246 ARG A N 1
ATOM 1986 C CA . ARG A 1 246 ? 42.407 -0.620 -79.822 1.00 73.38 246 ARG A CA 1
ATOM 1987 C C . ARG A 1 246 ? 41.627 -1.315 -80.935 1.00 73.38 246 ARG A C 1
ATOM 1989 O O . ARG A 1 246 ? 42.222 -1.699 -81.941 1.00 73.38 246 ARG A O 1
ATOM 1996 N N . LEU A 1 247 ? 40.309 -1.460 -80.790 1.00 79.19 247 LEU A N 1
ATOM 1997 C CA . LEU A 1 247 ? 39.445 -2.034 -81.830 1.00 79.19 247 LEU A CA 1
ATOM 1998 C C . LEU A 1 247 ? 39.501 -1.208 -83.123 1.00 79.19 247 LEU A C 1
ATOM 2000 O O . LEU A 1 247 ? 39.617 -1.775 -84.210 1.00 79.19 247 LEU A O 1
ATOM 2004 N N . ALA A 1 248 ? 39.505 0.122 -83.013 1.00 77.56 248 ALA A N 1
ATOM 2005 C CA . ALA A 1 248 ? 39.672 1.016 -84.155 1.00 77.56 248 ALA A CA 1
ATOM 2006 C C . ALA A 1 248 ? 41.052 0.858 -84.823 1.00 77.56 248 ALA A C 1
ATOM 2008 O O . ALA A 1 248 ? 41.132 0.774 -86.050 1.00 77.56 248 ALA A O 1
ATOM 2009 N N . ARG A 1 249 ? 42.138 0.749 -84.043 1.00 72.88 249 ARG A N 1
ATOM 2010 C CA . ARG A 1 249 ? 43.494 0.498 -84.570 1.00 72.88 249 ARG A CA 1
ATOM 2011 C C . ARG A 1 249 ? 43.601 -0.863 -85.270 1.00 72.88 249 ARG A C 1
ATOM 2013 O O . ARG A 1 249 ? 44.115 -0.908 -86.384 1.00 72.88 249 ARG A O 1
ATOM 2020 N N . LYS A 1 250 ? 43.041 -1.938 -84.698 1.00 71.75 250 LYS A N 1
ATOM 2021 C CA . LYS A 1 250 ? 42.992 -3.273 -85.332 1.00 71.75 250 LYS A CA 1
ATOM 2022 C C . LYS A 1 250 ? 42.212 -3.273 -86.655 1.00 71.75 250 LYS A C 1
ATOM 2024 O O . LYS A 1 250 ? 42.635 -3.899 -87.621 1.00 71.75 250 LYS A O 1
ATOM 2029 N N . ARG A 1 251 ? 41.100 -2.531 -86.738 1.00 71.06 251 ARG A N 1
ATOM 2030 C CA . ARG A 1 251 ? 40.344 -2.351 -87.995 1.00 71.06 251 ARG A CA 1
ATOM 2031 C C . ARG A 1 251 ? 41.156 -1.594 -89.055 1.00 71.06 251 ARG A C 1
ATOM 2033 O O . ARG A 1 251 ? 41.112 -1.963 -90.226 1.00 71.06 251 ARG A O 1
ATOM 2040 N N . LYS A 1 252 ? 41.932 -0.577 -88.654 1.00 66.56 252 LYS A N 1
ATOM 2041 C CA . LYS A 1 252 ? 42.829 0.184 -89.548 1.00 66.56 252 LYS A CA 1
ATOM 2042 C C . LYS A 1 252 ? 44.024 -0.642 -90.046 1.00 66.56 252 LYS A C 1
ATOM 2044 O O . LYS A 1 252 ? 44.437 -0.479 -91.191 1.00 66.56 252 LYS A O 1
ATOM 2049 N N . THR A 1 253 ? 44.587 -1.531 -89.228 1.00 60.59 253 THR A N 1
ATOM 2050 C CA . THR A 1 253 ? 45.674 -2.423 -89.668 1.00 60.59 253 THR A CA 1
ATOM 2051 C C . THR A 1 253 ? 45.159 -3.544 -90.574 1.00 60.59 253 THR A C 1
ATOM 2053 O O . THR A 1 253 ? 45.782 -3.822 -91.597 1.00 60.59 253 THR A O 1
ATOM 2056 N N . ALA A 1 254 ? 43.982 -4.113 -90.285 1.00 61.78 254 ALA A N 1
ATOM 2057 C CA . ALA A 1 254 ? 43.332 -5.102 -91.149 1.00 61.78 254 ALA A CA 1
ATOM 2058 C C . ALA A 1 254 ? 42.945 -4.524 -92.527 1.00 61.78 254 ALA A C 1
ATOM 2060 O O . ALA A 1 254 ? 43.169 -5.166 -93.554 1.00 61.78 254 ALA A O 1
ATOM 2061 N N . SER A 1 255 ? 42.442 -3.283 -92.588 1.00 59.62 255 SER A N 1
ATOM 2062 C CA . SER A 1 255 ? 42.103 -2.629 -93.863 1.00 59.62 255 SER A CA 1
ATOM 2063 C C . SER A 1 255 ? 43.333 -2.283 -94.716 1.00 59.62 255 SER A C 1
ATOM 2065 O O . SER A 1 255 ? 43.271 -2.374 -95.945 1.00 59.62 255 SER A O 1
ATOM 2067 N N . ARG A 1 256 ? 44.478 -1.962 -94.091 1.00 56.44 256 ARG A N 1
ATOM 2068 C CA . ARG A 1 256 ? 45.774 -1.795 -94.780 1.00 56.44 256 ARG A CA 1
ATOM 2069 C C . ARG A 1 256 ? 46.301 -3.116 -95.359 1.00 56.44 256 ARG A C 1
ATOM 2071 O O . ARG A 1 256 ? 46.832 -3.116 -96.468 1.00 56.44 256 ARG A O 1
ATOM 2078 N N . PHE A 1 257 ? 46.094 -4.240 -94.669 1.00 54.44 257 PHE A N 1
ATOM 2079 C CA . PHE A 1 257 ? 46.479 -5.572 -95.157 1.00 54.44 257 PHE A CA 1
ATOM 2080 C C . PHE A 1 257 ? 45.626 -6.024 -96.361 1.00 54.44 257 PHE A C 1
ATOM 2082 O O . PHE A 1 257 ? 46.150 -6.558 -97.338 1.00 54.44 257 PHE A O 1
ATOM 2089 N N . ILE A 1 258 ? 44.321 -5.722 -96.352 1.00 57.00 258 ILE A N 1
ATOM 2090 C CA . ILE A 1 258 ? 43.404 -6.017 -97.471 1.00 57.00 258 ILE A CA 1
ATOM 2091 C C . ILE A 1 258 ? 43.702 -5.134 -98.699 1.00 57.00 258 ILE A C 1
ATOM 2093 O O . ILE A 1 258 ? 43.643 -5.620 -99.831 1.00 57.00 258 ILE A O 1
ATOM 2097 N N . LYS A 1 259 ? 44.084 -3.859 -98.508 1.00 54.41 259 LYS A N 1
ATOM 2098 C CA . LYS A 1 259 ? 44.515 -2.981 -99.616 1.00 54.41 259 LYS A CA 1
ATOM 2099 C C . LYS A 1 259 ? 45.810 -3.465 -100.286 1.00 54.41 259 LYS A C 1
ATOM 2101 O O . LYS A 1 259 ? 45.869 -3.431 -101.511 1.00 54.41 259 LYS A O 1
ATOM 2106 N N . LYS A 1 260 ? 46.784 -3.999 -99.532 1.00 50.47 260 LYS A N 1
ATOM 2107 C CA . LYS A 1 260 ? 48.008 -4.608 -100.101 1.00 50.47 260 LYS A CA 1
ATOM 2108 C C . LYS A 1 260 ? 47.742 -5.895 -100.900 1.00 50.47 260 LYS A C 1
ATOM 2110 O O . LYS A 1 260 ? 48.399 -6.119 -101.911 1.00 50.47 260 LYS A O 1
ATOM 2115 N N . LYS A 1 261 ? 46.754 -6.717 -100.513 1.00 48.72 261 LYS A N 1
ATOM 2116 C CA . LYS A 1 261 ? 46.359 -7.907 -101.298 1.00 48.72 261 LYS A CA 1
ATOM 2117 C C . LYS A 1 261 ? 45.607 -7.562 -102.594 1.00 48.72 261 LYS A C 1
ATOM 2119 O O . LYS A 1 261 ? 45.779 -8.256 -103.589 1.00 48.72 261 LYS A O 1
ATOM 2124 N N . LYS A 1 262 ? 44.815 -6.481 -102.632 1.00 46.84 262 LYS A N 1
ATOM 2125 C CA . LYS A 1 262 ? 44.124 -6.039 -103.865 1.00 46.84 262 LYS A CA 1
ATOM 2126 C C . LYS A 1 262 ? 45.048 -5.366 -104.891 1.00 46.84 262 LYS A C 1
ATOM 2128 O O . LYS A 1 262 ? 44.733 -5.404 -106.077 1.00 46.84 262 LYS A O 1
ATOM 2133 N N . SER A 1 263 ? 46.180 -4.793 -104.477 1.00 46.53 263 SER A N 1
ATOM 2134 C CA . SER A 1 263 ? 47.164 -4.200 -105.399 1.00 46.53 263 SER A CA 1
ATOM 2135 C C . SER A 1 263 ? 48.089 -5.222 -106.074 1.00 46.53 263 SER A C 1
ATOM 2137 O O . SER A 1 263 ? 48.707 -4.887 -107.075 1.00 46.53 263 SER A O 1
ATOM 2139 N N . GLN A 1 264 ? 48.158 -6.469 -105.592 1.00 46.22 264 GLN A N 1
ATOM 2140 C CA . GLN A 1 264 ? 48.949 -7.543 -106.222 1.00 46.22 264 GLN A CA 1
ATOM 2141 C C . GLN A 1 264 ? 48.176 -8.360 -107.276 1.00 46.22 264 GLN A C 1
ATOM 2143 O O . GLN A 1 264 ? 48.777 -9.125 -108.020 1.00 46.22 264 GLN A O 1
ATOM 2148 N N . LEU A 1 265 ? 46.854 -8.180 -107.386 1.00 44.94 265 LEU A N 1
ATOM 2149 C CA . LEU A 1 265 ? 45.998 -8.890 -108.353 1.00 44.94 265 LEU A CA 1
ATOM 2150 C C . LEU A 1 265 ? 45.709 -8.090 -109.640 1.00 44.94 265 LEU A C 1
ATOM 2152 O O . LEU A 1 265 ? 45.019 -8.593 -110.520 1.00 44.94 265 LEU A O 1
ATOM 2156 N N . LYS A 1 266 ? 46.233 -6.862 -109.784 1.00 41.19 266 LYS A N 1
ATOM 2157 C CA . LYS A 1 266 ? 46.012 -6.004 -110.969 1.00 41.19 266 LYS A CA 1
ATOM 2158 C C . LYS A 1 266 ? 47.182 -5.949 -111.968 1.00 41.19 266 LYS A C 1
ATOM 2160 O O . LYS A 1 266 ? 47.094 -5.214 -112.943 1.00 41.19 266 LYS A O 1
ATOM 2165 N N . THR A 1 267 ? 48.245 -6.733 -111.782 1.00 38.56 267 THR A N 1
ATOM 2166 C CA . THR A 1 267 ? 49.454 -6.697 -112.637 1.00 38.56 267 THR A CA 1
ATOM 2167 C C . THR A 1 267 ? 49.720 -7.985 -113.423 1.00 38.56 267 THR A C 1
ATOM 2169 O O . THR A 1 267 ? 50.849 -8.236 -113.834 1.00 38.56 267 THR A O 1
ATOM 2172 N N . LYS A 1 268 ? 48.700 -8.810 -113.691 1.00 40.09 268 LYS A N 1
ATOM 2173 C CA . LYS A 1 268 ? 48.839 -9.976 -114.583 1.00 40.09 268 LYS A CA 1
ATOM 2174 C C . LYS A 1 268 ? 47.650 -10.123 -115.534 1.00 40.09 268 LYS A C 1
ATOM 2176 O O . LYS A 1 268 ? 46.878 -11.062 -115.408 1.00 40.09 268 LYS A O 1
ATOM 2181 N N . SER A 1 269 ? 47.505 -9.210 -116.495 1.00 37.78 269 SER A N 1
ATOM 2182 C CA . SER A 1 269 ? 46.708 -9.471 -117.711 1.00 37.78 269 SER A CA 1
ATOM 2183 C C . SER A 1 269 ? 46.955 -8.444 -118.828 1.00 37.78 269 SER A C 1
ATOM 2185 O O . SER A 1 269 ? 46.075 -7.695 -119.236 1.00 37.78 269 SER A O 1
ATOM 2187 N N . LYS A 1 270 ? 48.167 -8.443 -119.391 1.00 32.84 270 LYS A N 1
ATOM 2188 C CA . LYS A 1 270 ? 48.392 -8.012 -120.781 1.00 32.84 270 LYS A CA 1
ATOM 2189 C C . LYS A 1 270 ? 49.378 -8.969 -121.447 1.00 32.84 270 LYS A C 1
ATOM 2191 O O . LYS A 1 270 ? 50.566 -8.686 -121.500 1.00 32.84 270 LYS A O 1
ATOM 2196 N N . LYS A 1 271 ? 48.892 -10.093 -121.975 1.00 36.94 271 LYS A N 1
ATOM 2197 C CA . LYS A 1 271 ? 49.523 -10.748 -123.130 1.00 36.94 271 LYS A CA 1
ATOM 2198 C C . LYS A 1 271 ? 48.443 -11.291 -124.067 1.00 36.94 271 LYS A C 1
ATOM 2200 O O . LYS A 1 271 ? 47.650 -12.134 -123.678 1.00 36.94 271 LYS A O 1
ATOM 2205 N N . LYS A 1 272 ? 48.485 -10.733 -125.281 1.00 33.19 272 LYS A N 1
ATOM 2206 C CA . LYS A 1 272 ? 48.047 -11.246 -126.588 1.00 33.19 272 LYS A CA 1
ATOM 2207 C C . LYS A 1 272 ? 46.584 -11.696 -126.744 1.00 33.19 272 LYS A C 1
ATOM 2209 O O . LYS A 1 272 ? 46.157 -12.741 -126.274 1.00 33.19 272 LYS A O 1
ATOM 2214 N N . LYS A 1 273 ? 45.853 -10.905 -127.540 1.00 32.69 273 LYS A N 1
ATOM 2215 C CA . LYS A 1 273 ? 44.693 -11.347 -128.328 1.00 32.69 273 LYS A CA 1
ATOM 2216 C C . LYS A 1 273 ? 45.142 -12.451 -129.298 1.00 32.69 273 LYS A C 1
ATOM 2218 O O . LYS A 1 273 ? 46.203 -12.293 -129.893 1.00 32.69 273 LYS A O 1
ATOM 2223 N N . ILE A 1 274 ? 44.300 -13.463 -129.529 1.00 32.47 274 ILE A N 1
ATOM 2224 C CA . ILE A 1 274 ? 43.684 -13.774 -130.838 1.00 32.47 274 ILE A CA 1
ATOM 2225 C C . ILE A 1 274 ? 42.768 -15.015 -130.718 1.00 32.47 274 ILE A C 1
ATOM 2227 O O . ILE A 1 274 ? 43.197 -16.072 -130.284 1.00 32.47 274 ILE A O 1
ATOM 2231 N N . LYS A 1 275 ? 41.508 -14.797 -131.135 1.00 32.16 275 LYS A N 1
ATOM 2232 C CA . LYS A 1 275 ? 40.493 -15.686 -131.751 1.00 32.16 275 LYS A CA 1
ATOM 2233 C C . LYS A 1 275 ? 40.205 -17.065 -131.120 1.00 32.16 275 LYS A C 1
ATOM 2235 O O . LYS A 1 275 ? 41.030 -17.954 -131.191 1.00 32.16 275 LYS A O 1
ATOM 2240 N N . PHE A 1 276 ? 38.941 -17.306 -130.747 1.00 34.44 276 PHE A N 1
ATOM 2241 C CA . PHE A 1 276 ? 38.044 -18.170 -131.538 1.00 34.44 276 PHE A CA 1
ATOM 2242 C C . PHE A 1 276 ? 36.562 -17.993 -131.158 1.00 34.44 276 PHE A C 1
ATOM 2244 O O . PHE A 1 276 ? 36.208 -17.427 -130.128 1.00 34.44 276 PHE A O 1
ATOM 2251 N N . LYS A 1 277 ? 35.719 -18.382 -132.114 1.00 31.31 277 LYS A N 1
ATOM 2252 C CA . LYS A 1 277 ? 34.308 -18.050 -132.324 1.00 31.31 277 LYS A CA 1
ATOM 2253 C C . LYS A 1 277 ? 33.315 -18.862 -131.466 1.00 31.31 277 LYS A C 1
ATOM 2255 O O . LYS A 1 277 ? 33.501 -20.049 -131.265 1.00 31.31 277 LYS A O 1
ATOM 2260 N N . LYS A 1 278 ? 32.166 -18.206 -131.235 1.00 33.38 278 LYS A N 1
ATOM 2261 C CA . LYS A 1 278 ? 30.762 -18.665 -131.389 1.00 33.38 278 LYS A CA 1
ATOM 2262 C C . LYS A 1 278 ? 30.165 -19.763 -130.482 1.00 33.38 278 LYS A C 1
ATOM 2264 O O . LYS A 1 278 ? 30.559 -20.913 -130.547 1.00 33.38 278 LYS A O 1
ATOM 2269 N N . LYS A 1 279 ? 28.970 -19.372 -129.983 1.00 33.44 279 LYS A N 1
ATOM 2270 C CA . LYS A 1 279 ? 27.700 -20.135 -129.862 1.00 33.44 279 LYS A CA 1
ATOM 2271 C C . LYS A 1 279 ? 27.675 -21.185 -128.728 1.00 33.44 279 LYS A C 1
ATOM 2273 O O . LYS A 1 279 ? 28.672 -21.815 -128.458 1.00 33.44 279 LYS A O 1
ATOM 2278 N N . THR A 1 280 ? 26.597 -21.445 -127.986 1.00 31.92 280 THR A N 1
ATOM 2279 C CA . THR A 1 280 ? 25.188 -21.020 -128.018 1.00 31.92 280 THR A CA 1
ATOM 2280 C C . THR A 1 280 ? 24.486 -21.514 -126.744 1.00 31.92 280 THR A C 1
ATOM 2282 O O . THR A 1 280 ? 24.768 -22.607 -126.284 1.00 31.92 280 THR A O 1
ATOM 2285 N N . LYS A 1 281 ? 23.482 -20.742 -126.308 1.00 32.34 281 LYS A N 1
ATOM 2286 C CA . LYS A 1 281 ? 22.149 -21.155 -125.816 1.00 32.34 281 LYS A CA 1
ATOM 2287 C C . LYS A 1 281 ? 21.988 -22.079 -124.588 1.00 32.34 281 LYS A C 1
ATOM 2289 O O . LYS A 1 281 ? 22.302 -23.258 -124.609 1.00 32.34 281 LYS A O 1
ATOM 2294 N N . SER A 1 282 ? 21.087 -21.568 -123.734 1.00 35.00 282 SER A N 1
ATOM 2295 C CA . SER A 1 282 ? 19.986 -22.283 -123.054 1.00 35.00 282 SER A CA 1
ATOM 2296 C C . SER A 1 282 ? 20.353 -23.048 -121.780 1.00 35.00 282 SER A C 1
ATOM 2298 O O . SER A 1 282 ? 21.480 -23.470 -121.614 1.00 35.00 282 SER A O 1
ATOM 2300 N N . LYS A 1 283 ? 19.466 -23.294 -120.816 1.00 33.19 283 LYS A N 1
ATOM 2301 C CA . LYS A 1 283 ? 18.143 -22.775 -120.428 1.00 33.19 283 LYS A CA 1
ATOM 2302 C C . LYS A 1 283 ? 17.909 -23.378 -119.027 1.00 33.19 283 LYS A C 1
ATOM 2304 O O . LYS A 1 283 ? 18.134 -24.560 -118.848 1.00 33.19 283 LYS A O 1
ATOM 2309 N N . LYS A 1 284 ? 17.307 -22.587 -118.133 1.00 34.25 284 LYS A N 1
ATOM 2310 C CA . LYS A 1 284 ? 16.253 -22.968 -117.165 1.00 34.25 284 LYS A CA 1
ATOM 2311 C C . LYS A 1 284 ? 16.492 -24.022 -116.054 1.00 34.25 284 LYS A C 1
ATOM 2313 O O . LYS A 1 284 ? 16.734 -25.185 -116.325 1.00 34.25 284 LYS A O 1
ATOM 2318 N N . LYS A 1 285 ? 15.963 -23.605 -114.881 1.00 35.66 285 LYS A N 1
ATOM 2319 C CA . LYS A 1 285 ? 15.220 -24.372 -113.842 1.00 35.66 285 LYS A CA 1
ATOM 2320 C C . LYS A 1 285 ? 16.094 -25.282 -112.959 1.00 35.66 285 LYS A C 1
ATOM 2322 O O . LYS A 1 285 ? 17.084 -25.802 -113.421 1.00 35.66 285 LYS A O 1
ATOM 2327 N N . LYS A 1 286 ? 15.786 -25.588 -111.696 1.00 32.72 286 LYS A N 1
ATOM 2328 C CA . LYS A 1 286 ? 14.805 -25.208 -110.648 1.00 32.72 286 LYS A CA 1
ATOM 2329 C C . LYS A 1 286 ? 15.215 -26.071 -109.436 1.00 32.72 286 LYS A C 1
ATOM 2331 O O . LYS A 1 286 ? 15.502 -27.230 -109.679 1.00 32.72 286 LYS A O 1
ATOM 2336 N N . SER A 1 287 ? 15.084 -25.568 -108.200 1.00 37.16 287 SER A N 1
ATOM 2337 C CA . SER A 1 287 ? 14.595 -26.273 -106.975 1.00 37.16 287 SER A CA 1
ATOM 2338 C C . SER A 1 287 ? 15.214 -25.620 -105.726 1.00 37.16 287 SER A C 1
ATOM 2340 O O . SER A 1 287 ? 16.424 -25.641 -105.561 1.00 37.16 287 SER A O 1
ATOM 2342 N N . LYS A 1 288 ? 14.497 -24.819 -104.923 1.00 36.16 288 LYS A N 1
ATOM 2343 C CA . LYS A 1 288 ? 13.582 -25.197 -103.816 1.00 36.16 288 LYS A CA 1
ATOM 2344 C C . LYS A 1 288 ? 14.154 -26.257 -102.853 1.00 36.16 288 LYS A C 1
ATOM 2346 O O . LYS A 1 288 ? 14.237 -27.406 -103.254 1.00 36.16 288 LYS A O 1
ATOM 2351 N N . ILE A 1 289 ? 14.356 -25.885 -101.573 1.00 41.44 289 ILE A N 1
ATOM 2352 C CA . ILE A 1 289 ? 13.698 -26.424 -100.341 1.00 41.44 289 ILE A CA 1
ATOM 2353 C C . ILE A 1 289 ? 14.458 -25.956 -99.068 1.00 41.44 289 ILE A C 1
ATOM 2355 O O . ILE A 1 289 ? 15.639 -26.228 -98.932 1.00 41.44 289 ILE A O 1
ATOM 2359 N N . LYS A 1 290 ? 13.848 -25.049 -98.269 1.00 36.12 290 LYS A N 1
ATOM 2360 C CA . LYS A 1 290 ? 13.311 -25.160 -96.868 1.00 36.12 290 LYS A CA 1
ATOM 2361 C C . LYS A 1 290 ? 14.391 -25.241 -95.752 1.00 36.12 290 LYS A C 1
ATOM 2363 O O . LYS A 1 290 ? 15.365 -25.945 -95.915 1.00 36.12 290 LYS A O 1
ATOM 2368 N N . LYS A 1 291 ? 14.288 -24.596 -94.574 1.00 37.53 291 LYS A N 1
ATOM 2369 C CA . LYS A 1 291 ? 13.181 -24.502 -93.584 1.00 37.53 291 LYS A CA 1
ATOM 2370 C C . LYS A 1 291 ? 13.388 -23.293 -92.623 1.00 37.53 291 LYS A C 1
ATOM 2372 O O . LYS A 1 291 ? 14.510 -23.067 -92.203 1.00 37.53 291 LYS A O 1
ATOM 2377 N N . LYS A 1 292 ? 12.315 -22.520 -92.336 1.00 39.59 292 LYS A N 1
ATOM 2378 C CA . LYS A 1 292 ? 11.590 -22.326 -91.033 1.00 39.59 292 LYS A CA 1
ATOM 2379 C C . LYS A 1 292 ? 12.259 -21.377 -89.996 1.00 39.59 292 LYS A C 1
ATOM 2381 O O . LYS A 1 292 ? 13.461 -21.435 -89.853 1.00 39.59 292 LYS A O 1
ATOM 2386 N N . THR A 1 293 ? 11.611 -20.529 -89.174 1.00 38.00 293 THR A N 1
ATOM 2387 C CA . THR A 1 293 ? 10.230 -20.008 -88.982 1.00 38.00 293 THR A CA 1
ATOM 2388 C C . THR A 1 293 ? 10.229 -18.930 -87.863 1.00 38.00 293 THR A C 1
ATOM 2390 O O . THR A 1 293 ? 10.882 -19.131 -86.851 1.00 38.00 293 THR A O 1
ATOM 2393 N N . LYS A 1 294 ? 9.395 -17.883 -88.029 1.00 36.34 294 LYS A N 1
ATOM 2394 C CA . LYS A 1 294 ? 8.393 -17.291 -87.091 1.00 36.34 294 LYS A CA 1
ATOM 2395 C C . LYS A 1 294 ? 8.764 -16.630 -85.731 1.00 36.34 294 LYS A C 1
ATOM 2397 O O . LYS A 1 294 ? 9.016 -17.296 -84.743 1.00 36.34 294 LYS A O 1
ATOM 2402 N N . THR A 1 295 ? 8.543 -15.303 -85.702 1.00 31.39 295 THR A N 1
ATOM 2403 C CA . THR A 1 295 ? 7.583 -14.495 -84.886 1.00 31.39 295 THR A CA 1
ATOM 2404 C C . THR A 1 295 ? 7.493 -14.541 -83.341 1.00 31.39 295 THR A C 1
ATOM 2406 O O . THR A 1 295 ? 7.202 -15.579 -82.767 1.00 31.39 295 THR A O 1
ATOM 2409 N N . LYS A 1 296 ? 7.360 -13.308 -82.796 1.00 30.23 296 LYS A N 1
ATOM 2410 C CA . LYS A 1 296 ? 6.313 -12.767 -81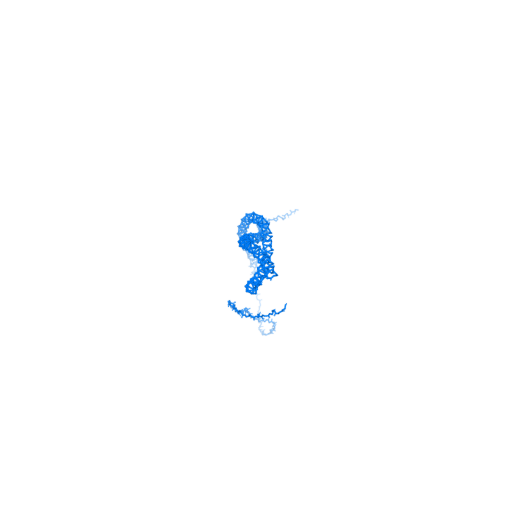.873 1.00 30.23 296 LYS A CA 1
ATOM 2411 C C . LYS A 1 296 ? 6.533 -12.717 -80.338 1.00 30.23 296 LYS A C 1
ATOM 2413 O O . LYS A 1 296 ? 6.634 -13.740 -79.686 1.00 30.23 296 LYS A O 1
ATOM 2418 N N . ARG A 1 297 ? 6.314 -11.480 -79.829 1.00 32.22 297 ARG A N 1
ATOM 2419 C CA . ARG A 1 297 ? 5.533 -11.021 -78.636 1.00 32.22 297 ARG A CA 1
ATOM 2420 C C . ARG A 1 297 ? 6.028 -11.393 -77.221 1.00 32.22 297 ARG A C 1
ATOM 2422 O O . ARG A 1 297 ? 6.262 -12.546 -76.926 1.00 32.22 297 ARG A O 1
ATOM 2429 N N . GLN A 1 298 ? 6.311 -10.414 -76.346 1.00 37.75 298 GLN A N 1
ATOM 2430 C CA . GLN A 1 298 ? 5.415 -9.583 -75.490 1.00 37.75 298 GLN A CA 1
ATOM 2431 C C . GLN A 1 298 ? 4.736 -10.313 -74.312 1.00 37.75 298 GLN A C 1
ATOM 2433 O O . GLN A 1 298 ? 4.000 -11.267 -74.527 1.00 37.75 298 GLN A O 1
ATOM 2438 N N . SER A 1 299 ? 4.873 -9.731 -73.107 1.00 34.22 299 SER A N 1
ATOM 2439 C CA . SER A 1 299 ? 3.856 -9.472 -72.043 1.00 34.22 299 SER A CA 1
ATOM 2440 C C . SER A 1 299 ? 4.564 -9.488 -70.668 1.00 34.22 299 SER A C 1
ATOM 2442 O O . SER A 1 299 ? 5.397 -10.347 -70.431 1.00 34.22 299 SER A O 1
ATOM 2444 N N . ARG A 1 300 ? 4.499 -8.507 -69.749 1.00 35.59 300 ARG A N 1
ATOM 2445 C CA . ARG A 1 300 ? 3.393 -7.776 -69.089 1.00 35.59 300 ARG A CA 1
ATOM 2446 C C . ARG A 1 300 ? 2.312 -8.691 -68.497 1.00 35.59 300 ARG A C 1
ATOM 2448 O O . ARG A 1 300 ? 1.358 -9.030 -69.181 1.00 35.59 300 ARG A O 1
ATOM 2455 N N . LYS A 1 301 ? 2.380 -8.920 -67.180 1.00 33.47 301 LYS A N 1
ATOM 2456 C CA . LYS A 1 301 ? 1.201 -9.106 -66.319 1.00 33.47 301 LYS A CA 1
ATOM 2457 C C . LYS A 1 301 ? 1.264 -8.134 -65.138 1.00 33.47 301 LYS A C 1
ATOM 2459 O O . LYS A 1 301 ? 2.212 -8.134 -64.363 1.00 33.47 301 LYS A O 1
ATOM 2464 N N . LYS A 1 302 ? 0.240 -7.281 -65.066 1.00 36.38 302 LYS A N 1
ATOM 2465 C CA . LYS A 1 302 ? -0.231 -6.583 -63.866 1.00 36.38 302 LYS A CA 1
ATOM 2466 C C . LYS A 1 302 ? -1.262 -7.494 -63.198 1.00 36.38 302 LYS A C 1
ATOM 2468 O O . LYS A 1 302 ? -2.092 -8.043 -63.915 1.00 36.38 302 LYS A O 1
ATOM 2473 N N . THR A 1 303 ? -1.327 -7.487 -61.873 1.00 35.62 303 THR A N 1
ATOM 2474 C CA . THR A 1 303 ? -2.591 -7.621 -61.135 1.00 35.62 303 THR A CA 1
ATOM 2475 C C . THR A 1 303 ? -2.589 -6.623 -59.978 1.00 35.62 303 THR A C 1
ATOM 2477 O O . THR A 1 303 ? -1.643 -6.526 -59.201 1.00 35.62 303 THR A O 1
ATOM 2480 N N . LYS A 1 304 ? -3.638 -5.797 -59.959 1.00 35.25 304 LYS A N 1
ATOM 2481 C CA . LYS A 1 304 ? -4.060 -4.916 -58.862 1.00 35.25 304 LYS A CA 1
ATOM 2482 C C . LYS A 1 304 ? -4.868 -5.735 -57.848 1.00 35.25 304 LYS A C 1
ATOM 2484 O O . LYS A 1 304 ? -5.484 -6.704 -58.275 1.00 35.25 304 LYS A O 1
ATOM 2489 N N . GLN A 1 305 ? -4.961 -5.226 -56.610 1.00 38.00 305 GLN A N 1
ATOM 2490 C CA . GLN A 1 305 ? -6.108 -5.210 -55.661 1.00 38.00 305 GLN A CA 1
ATOM 2491 C C . GLN A 1 305 ? -5.602 -5.436 -54.219 1.00 38.00 305 GLN A C 1
ATOM 2493 O O . GLN A 1 305 ? -4.680 -6.208 -54.022 1.00 38.00 305 GLN A O 1
ATOM 2498 N N . LEU A 1 306 ? -6.136 -4.872 -53.137 1.00 34.12 306 LEU A N 1
ATOM 2499 C CA . LEU A 1 306 ? -6.902 -3.659 -52.857 1.00 34.12 306 LEU A CA 1
ATOM 2500 C C . LEU A 1 306 ? -6.814 -3.477 -51.316 1.00 34.12 306 LEU A C 1
ATOM 2502 O O . LEU A 1 306 ? -6.816 -4.453 -50.577 1.00 34.12 306 LEU A O 1
ATOM 2506 N N . ARG A 1 307 ? -6.699 -2.224 -50.859 1.00 31.06 307 ARG A N 1
ATOM 2507 C CA . ARG A 1 307 ? -7.105 -1.633 -49.559 1.00 31.06 307 ARG A CA 1
ATOM 2508 C C . ARG A 1 307 ? -7.607 -2.561 -48.423 1.00 31.06 307 ARG A C 1
ATOM 2510 O O . ARG A 1 307 ? -8.589 -3.265 -48.610 1.00 31.06 307 ARG A O 1
ATOM 2517 N N . LYS A 1 308 ? -7.178 -2.268 -47.181 1.00 32.09 308 LYS A N 1
ATOM 2518 C CA . LYS A 1 308 ? -8.077 -1.761 -46.110 1.00 32.09 308 LYS A CA 1
ATOM 2519 C C . LYS A 1 308 ? -7.307 -1.185 -44.907 1.00 32.09 308 LYS A C 1
ATOM 2521 O O . LYS A 1 308 ? -6.490 -1.842 -44.276 1.00 32.09 308 LYS A O 1
ATOM 2526 N N . LYS A 1 309 ? -7.608 0.082 -44.611 1.00 32.34 309 LYS A N 1
ATOM 2527 C CA . LYS A 1 309 ? -7.348 0.801 -43.357 1.00 32.34 309 LYS A CA 1
ATOM 2528 C C . LYS A 1 309 ? -8.649 0.755 -42.535 1.00 32.34 309 LYS A C 1
ATOM 2530 O O . LYS A 1 309 ? -9.712 0.878 -43.133 1.00 32.34 309 LYS A O 1
ATOM 2535 N N . LYS A 1 310 ? -8.497 0.773 -41.203 1.00 29.30 310 LYS A N 1
ATOM 2536 C CA . LYS A 1 310 ? -9.390 1.362 -40.177 1.00 29.30 310 LYS A CA 1
ATOM 2537 C C . LYS A 1 310 ? -10.659 0.602 -39.708 1.00 29.30 310 LYS A C 1
ATOM 2539 O O . LYS A 1 310 ? -11.649 0.539 -40.420 1.00 29.30 310 LYS A O 1
ATOM 2544 N N . ASN A 1 311 ? -10.637 0.285 -38.401 1.00 29.19 311 ASN A N 1
ATOM 2545 C CA . ASN A 1 311 ? -11.498 0.834 -37.324 1.00 29.19 311 ASN A CA 1
ATOM 2546 C C . ASN A 1 311 ? -12.548 -0.050 -36.609 1.00 29.19 311 ASN A C 1
ATOM 2548 O O . ASN A 1 311 ? -13.338 -0.736 -37.239 1.00 29.19 311 ASN A O 1
ATOM 2552 N N . ARG A 1 312 ? -12.616 0.226 -35.284 1.00 31.23 312 ARG A N 1
ATOM 2553 C CA . ARG A 1 312 ? -13.688 0.047 -34.270 1.00 31.23 312 ARG A CA 1
ATOM 2554 C C . ARG A 1 312 ? -13.836 -1.360 -33.667 1.00 31.23 312 ARG A C 1
ATOM 2556 O O . ARG A 1 312 ? -13.985 -2.332 -34.378 1.00 31.23 312 ARG A O 1
ATOM 2563 N N . ALA A 1 313 ? -13.610 -1.558 -32.365 1.00 32.50 313 ALA A N 1
ATOM 2564 C CA . ALA A 1 313 ? -14.334 -1.048 -31.189 1.00 32.50 313 ALA A CA 1
ATOM 2565 C C . ALA A 1 313 ? -15.753 -1.630 -31.044 1.00 32.50 313 ALA A C 1
ATOM 2567 O O . ALA A 1 313 ? -16.659 -1.231 -31.766 1.00 32.50 313 ALA A O 1
ATOM 2568 N N . SER A 1 314 ? -15.913 -2.474 -30.014 1.00 32.00 314 SER A N 1
ATOM 2569 C CA . SER A 1 314 ? -16.969 -2.458 -28.981 1.00 32.00 314 SER A CA 1
ATOM 2570 C C . SER A 1 314 ? -17.688 -3.796 -28.700 1.00 32.00 314 SER A C 1
ATOM 2572 O O . SER A 1 314 ? -18.362 -4.359 -29.546 1.00 32.00 314 SER A O 1
ATOM 2574 N N . LYS A 1 315 ? -17.553 -4.211 -27.426 1.00 33.44 315 LYS A N 1
ATOM 2575 C CA . LYS A 1 315 ? -18.585 -4.690 -26.477 1.00 33.44 315 LYS A CA 1
ATOM 2576 C C . LYS A 1 315 ? -19.430 -5.940 -26.803 1.00 33.44 315 LYS A C 1
ATOM 2578 O O . LYS A 1 315 ? -20.319 -5.878 -27.639 1.00 33.44 315 LYS A O 1
ATOM 2583 N N . LYS A 1 316 ? -19.341 -6.949 -25.917 1.00 36.53 316 LYS A N 1
ATOM 2584 C CA . LYS A 1 316 ? -20.426 -7.509 -25.052 1.00 36.53 316 LYS A CA 1
ATOM 2585 C C . LYS A 1 316 ? -19.843 -8.676 -24.219 1.00 36.53 316 LYS A C 1
ATOM 2587 O O . LYS A 1 316 ? -19.158 -9.517 -24.772 1.00 36.53 316 LYS A O 1
ATOM 2592 N N . LYS A 1 317 ? -19.804 -8.587 -22.879 1.00 35.09 317 LYS A N 1
ATOM 2593 C CA . LYS A 1 317 ? -20.830 -8.978 -21.876 1.00 35.09 317 LYS A CA 1
ATOM 2594 C C . LYS A 1 317 ? -21.067 -10.496 -21.766 1.00 35.09 317 LYS A C 1
ATOM 2596 O O . LYS A 1 317 ? -21.795 -11.020 -22.589 1.00 35.09 317 LYS A O 1
ATOM 2601 N N . LEU A 1 318 ? -20.585 -11.087 -20.666 1.00 36.66 318 LEU A N 1
ATOM 2602 C CA . LEU A 1 318 ? -21.146 -12.192 -19.850 1.00 36.66 318 LEU A CA 1
ATOM 2603 C C . LEU A 1 318 ? -20.450 -12.020 -18.474 1.00 36.66 318 LEU A C 1
ATOM 2605 O O . LEU A 1 318 ? -19.232 -12.117 -18.423 1.00 36.66 318 LEU A O 1
ATOM 2609 N N . LYS A 1 319 ? -20.991 -11.417 -17.405 1.00 37.41 319 LYS A N 1
ATOM 2610 C CA . LYS A 1 319 ? -22.132 -11.712 -16.512 1.00 37.41 319 LYS A CA 1
ATOM 2611 C C . LYS A 1 319 ? -22.183 -13.148 -15.941 1.00 37.41 319 LYS A C 1
ATOM 2613 O O . LYS A 1 319 ? -22.593 -14.064 -16.635 1.00 37.41 319 LYS A O 1
ATOM 2618 N N . ILE A 1 320 ? -21.916 -13.192 -14.624 1.00 39.31 320 ILE A N 1
ATOM 2619 C CA . ILE A 1 320 ? -22.481 -14.045 -13.554 1.00 39.31 320 ILE A CA 1
ATOM 2620 C C . ILE A 1 320 ? -21.854 -15.436 -13.365 1.00 39.31 320 ILE A C 1
ATOM 2622 O O . ILE A 1 320 ? -21.968 -16.291 -14.234 1.00 39.31 320 ILE A O 1
ATOM 2626 N N . LYS A 1 321 ? -21.273 -15.655 -12.173 1.00 35.59 321 LYS A N 1
ATOM 2627 C CA . LYS A 1 321 ? -21.700 -16.664 -11.175 1.00 35.59 321 LYS A CA 1
ATOM 2628 C C . LYS A 1 321 ? -20.793 -16.606 -9.931 1.00 35.59 321 LYS A C 1
ATOM 2630 O O . LYS A 1 321 ? -19.654 -17.051 -9.967 1.00 35.59 321 LYS A O 1
ATOM 2635 N N . SER A 1 322 ? -21.311 -16.034 -8.846 1.00 37.09 322 SER A N 1
ATOM 2636 C CA . SER A 1 322 ? -21.254 -16.675 -7.522 1.00 37.09 322 SER A CA 1
ATOM 2637 C C . SER A 1 322 ? -22.450 -17.649 -7.455 1.00 37.09 322 SER A C 1
ATOM 2639 O O . SER A 1 322 ? -23.416 -17.425 -8.198 1.00 37.09 322 SER A O 1
ATOM 2641 N N . PRO A 1 323 ? -22.386 -18.759 -6.693 1.00 57.22 323 PRO A N 1
ATOM 2642 C CA . PRO A 1 323 ? -22.627 -18.681 -5.245 1.00 57.22 323 PRO A CA 1
ATOM 2643 C C . PRO A 1 323 ? -21.848 -19.697 -4.372 1.00 57.22 323 PRO A C 1
ATOM 2645 O O . PRO A 1 323 ? -21.232 -20.628 -4.888 1.00 57.22 323 PRO A O 1
ATOM 2648 N N . ILE A 1 324 ? -22.038 -19.505 -3.058 1.00 42.41 324 ILE A N 1
ATOM 2649 C CA . ILE A 1 324 ? -21.643 -20.288 -1.867 1.00 42.41 324 ILE A CA 1
ATOM 2650 C C . ILE A 1 324 ? -20.281 -19.914 -1.285 1.00 42.41 324 ILE A C 1
ATOM 2652 O O . ILE A 1 324 ? -19.236 -20.242 -1.887 1.00 42.41 324 ILE A O 1
#

Foldseek 3Di:
DDDDPDPPPPPVVVVLVVVLVVLVVVLVVLVVVLVVLVVVLVVLVVVLVVLVVVLVVLVVLLVVLVVVLVVLVVLLVVLVVVLVVLVVVLVVLVVVLVVLVVVLVVLVVVLVVLVVVLVVLVVQLVPPPDPVSNVVSVVVNVVSVVVNVVSVVVSVVSVVVNVVSVVVSVVSVVSSVVSVVVSVVSVVCNVVSVVSNVVSVVSSVVSVVVSVVSVVVSVVSVVVSVVSVVVSVVSVVVSVVSVVVVVVVVVVVVVVVVVVVVVVVPPPDDDDDDDDDDDDDDDDDDDDDDDYDDDDDDDDDDDDDDDDDDDDDDDDDDDDDDDD

Secondary structure (DSSP, 8-state):
----------HHHHHHHHHHHHHHHHHHHHHHHHHHHHHHHHHHHHHHHHHHHHHHHHHHHHHHHHHHHHHHHHHHHHHHHHHHHHHHHHHHHHHHHHHHHHHHHHHHHHHHHHHHHHHHHHHHHHH-SSHHHHHHHHHHHHHHHHHHHHHHHHHHHHHHHHHHHHHHHHHHHHHHHHHHHHHHHHHHHHHHHHHHHHHHHHHHHHHHHHHHHHHHHHHHHHHHHHHHHHHHHHHHHHHHHHHHHHHHHHHHHHHHHHHHHHHSSSSS--------------------------------------------------------

pLDDT: mean 78.94, std 24.87, range [29.19, 98.38]

Mean predicted aligned error: 16.91 Å

Solvent-accessible surface area (backbone atoms only — not comparable to full-atom values): 18776 Å² total; per-residue (Å²): 134,88,80,82,82,77,78,81,72,61,67,72,58,56,58,54,48,52,55,46,53,54,52,52,51,51,49,52,52,52,51,54,50,45,52,52,46,50,52,51,34,52,52,37,48,51,53,32,52,52,43,51,52,51,32,52,50,33,48,51,50,26,50,52,31,52,52,49,47,54,54,48,52,52,53,40,49,59,41,48,54,54,42,50,54,46,49,55,51,45,53,54,49,50,54,51,45,55,51,45,50,53,50,41,51,56,44,53,53,49,43,48,53,44,48,54,51,41,56,52,35,53,48,51,43,72,69,44,89,45,74,66,58,27,52,53,32,52,54,50,42,52,54,42,52,52,52,43,53,53,42,52,52,49,46,54,52,44,53,54,49,47,53,54,46,53,54,52,49,52,53,46,52,53,50,45,51,57,39,50,54,50,41,51,57,54,56,67,50,49,60,58,36,52,50,48,32,54,52,25,50,57,49,33,55,52,38,50,56,50,36,54,53,37,49,52,52,31,50,51,44,50,53,50,44,52,53,48,53,50,52,49,50,53,52,51,50,53,51,52,53,55,52,51,54,48,54,53,50,53,52,54,55,52,53,52,54,53,53,57,58,60,66,69,72,75,80,82,85,87,78,80,90,81,88,86,82,81,87,79,85,87,78,85,88,87,83,89,84,90,81,91,82,86,88,84,84,91,81,89,84,87,84,89,88,78,88,88,83,88,86,82,91,82,90,84,93,82,85,90,81,85,87,135

Sequence (324 aa):
MLKFFTEKSNPDYKNNLFHQVISDLALASLTVQASRLQTQKQEASKLRRRSEMELKKTQSLAKRSTFGLVSLQRRIETSKEKLDDISTVLTQRLAQQESIQRLKVAAEERLKREKDAKEETEQEIEFAQSNEEKQQALSRLHIISEMIDEIVAEIKQRNKMAKKITLALEDFKKSKSRISTKIHKQTQTKPTLQKLIKKSKKASERLAKQITSKTRKEESVGKNIVQIRKKLSEMAAKRKKLAAARLARKRKTASRFIKKKKSQLKTKSKKKKIKFKKKTKSKKKKSKIKKKTKTKRQSRKKTKQLRKKKNRASKKKLKIKSPI

Nearest PDB structures (foldseek):
  7a0g-assembly1_GGG  TM=3.695E-01  e=3.457E-02  Serratia marcescens
  6grj-assembly1_E  TM=3.809E-01  e=1.226E-01  Aeromonas hydrophila
  6h6f-assembly1_E  TM=3.705E-01  e=5.271E-02  Photorhabdus luminescens
  4o9y-assembly2_J  TM=3.528E-01  e=5.000E-02  Photorhabdus luminescens
  6grj-assembly1_C  TM=3.752E-01  e=2.308E-01  Aeromonas hydrophila

Radius of gyration: 60.61 Å; Cα contacts (8 Å, |Δi|>4): 133; chains: 1; bounding box: 126×35×198 Å